Protein AF-A0A6N2KDE0-F1 (afdb_monomer_lite)

Secondary structure (DSSP, 8-state):
-------------------------PPPPPPTT---THHHHHHHHHHHHHHHHHHHHHHHHHHHHHHHHHHHHHHHTT-HHHHHHHHHHHHHTT-HHHHHHHHHHIIIIISTT-HHHHHHHHHHHHHTT-HHHHHHHHHHIIIII-TT-HHHHHHHHHHHHHTT-HHHHHHHHHHHHHHHHTSSS-TTHHHHHHHHHHHHHHHH--HHHHHHHHHHHHHHS---HHHHHHHHHHHHTSPSSP-HHHHHHHHHHHHHS-S-STTPPPHHHHHHHHHHHHHHHHHHHH-

InterPro domains:
  IPR011990 Tetratricopeptide-like helical domain superfamily [G3DSA:1.25.40.10] (53-278)
  IPR011990 Tetratricopeptide-like helical domain superfamily [SSF48452] (54-252)
  IPR059164 PRP39, C-terminal HAT repeat [PF23241] (64-162)

Structure (mmCIF, N/CA/C/O backbone):
data_AF-A0A6N2KDE0-F1
#
_entry.id   AF-A0A6N2KDE0-F1
#
loop_
_atom_site.group_PDB
_atom_site.id
_atom_site.type_symbol
_atom_site.label_atom_id
_atom_site.label_alt_id
_atom_site.label_comp_id
_atom_site.label_asym_id
_atom_site.label_entity_id
_atom_site.label_seq_id
_atom_site.pdbx_PDB_ins_code
_atom_site.Cartn_x
_atom_site.Cartn_y
_atom_site.Cartn_z
_atom_site.occupancy
_atom_site.B_iso_or_equiv
_atom_site.auth_seq_id
_atom_site.auth_comp_id
_atom_site.auth_asym_id
_atom_site.auth_atom_id
_atom_site.pdbx_PDB_model_num
ATOM 1 N N . MET A 1 1 ? 4.059 43.629 -69.464 1.00 30.17 1 MET A N 1
ATOM 2 C CA . MET A 1 1 ? 5.029 44.485 -70.176 1.00 30.17 1 MET A CA 1
ATOM 3 C C . MET A 1 1 ? 5.900 45.153 -69.117 1.00 30.17 1 MET A C 1
ATOM 5 O O . MET A 1 1 ? 5.322 45.869 -68.316 1.00 30.17 1 MET A O 1
ATOM 9 N N . LEU A 1 2 ? 7.217 44.856 -69.124 1.00 27.58 2 LEU A N 1
ATOM 10 C CA . LEU A 1 2 ? 8.325 45.407 -68.298 1.00 27.58 2 LEU A CA 1
ATOM 11 C C . LEU A 1 2 ? 8.232 45.230 -66.756 1.00 27.58 2 LEU A C 1
ATOM 13 O O . LEU A 1 2 ? 7.156 45.349 -66.199 1.00 27.58 2 LEU A O 1
ATOM 17 N N . CYS A 1 3 ? 9.292 44.982 -65.971 1.00 27.25 3 CYS A N 1
ATOM 18 C CA . CYS A 1 3 ? 10.728 44.750 -66.200 1.00 27.25 3 CYS A CA 1
ATOM 19 C C . CYS A 1 3 ? 11.387 44.231 -64.892 1.00 27.25 3 CYS A C 1
ATOM 21 O O . CYS A 1 3 ? 10.921 44.616 -63.826 1.00 27.25 3 CYS A O 1
ATOM 23 N N . MET A 1 4 ? 12.527 43.521 -65.025 1.00 27.56 4 MET A N 1
ATOM 24 C CA . MET A 1 4 ? 13.728 43.528 -64.138 1.00 27.56 4 MET A CA 1
ATOM 25 C C . MET A 1 4 ? 13.609 42.987 -62.692 1.00 27.56 4 MET A C 1
ATOM 27 O O . MET A 1 4 ? 12.609 43.196 -62.031 1.00 27.56 4 MET A O 1
ATOM 31 N N . GLN A 1 5 ? 14.602 42.376 -62.029 1.00 32.69 5 GLN A N 1
ATOM 32 C CA . GLN A 1 5 ? 15.916 41.733 -62.272 1.00 32.69 5 GLN A CA 1
ATOM 33 C C . GLN A 1 5 ? 16.441 41.406 -60.847 1.00 32.69 5 GLN A C 1
ATOM 35 O O . GLN A 1 5 ? 16.190 42.235 -59.990 1.00 32.69 5 GLN A O 1
ATOM 40 N N . VAL A 1 6 ? 17.147 40.291 -60.587 1.00 26.72 6 VAL A N 1
ATOM 41 C CA . VAL A 1 6 ? 18.300 40.088 -59.641 1.00 26.72 6 VAL A CA 1
ATOM 42 C C . VAL A 1 6 ? 18.608 38.571 -59.683 1.00 26.72 6 VAL A C 1
ATOM 44 O O . VAL A 1 6 ? 17.801 37.766 -59.240 1.00 26.72 6 VAL A O 1
ATOM 47 N N . SER A 1 7 ? 19.560 38.087 -60.485 1.00 30.36 7 SER A N 1
ATOM 48 C CA . SER A 1 7 ? 21.011 37.920 -60.245 1.00 30.36 7 SER A CA 1
ATOM 49 C C . SER A 1 7 ? 21.424 36.944 -59.122 1.00 30.36 7 SER A C 1
ATOM 51 O O . SER A 1 7 ? 21.444 37.287 -57.949 1.00 30.36 7 SER A O 1
ATOM 53 N N . SER A 1 8 ? 21.795 35.732 -59.556 1.00 33.34 8 SER A N 1
ATOM 54 C CA . SER A 1 8 ? 23.004 34.947 -59.222 1.00 33.34 8 SER A CA 1
ATOM 55 C C . SER A 1 8 ? 23.636 35.012 -57.820 1.00 33.34 8 SER A C 1
ATOM 57 O O . SER A 1 8 ? 24.160 36.051 -57.434 1.00 33.34 8 SER A O 1
ATOM 59 N N . CYS A 1 9 ? 23.812 33.837 -57.199 1.00 27.58 9 CYS A N 1
ATOM 60 C CA . CYS A 1 9 ? 25.106 33.373 -56.666 1.00 27.58 9 CYS A CA 1
ATOM 61 C C . CYS A 1 9 ? 25.015 31.893 -56.241 1.00 27.58 9 CYS A C 1
ATOM 63 O O . CYS A 1 9 ? 24.475 31.578 -55.186 1.00 27.58 9 CYS A O 1
ATOM 65 N N . LEU A 1 10 ? 25.570 30.984 -57.046 1.00 28.31 10 LEU A N 1
ATOM 66 C CA . LEU A 1 10 ? 25.956 29.644 -56.597 1.00 28.31 10 LEU A CA 1
ATOM 67 C C . LEU A 1 10 ? 27.376 29.366 -57.109 1.00 28.31 10 LEU A C 1
ATOM 69 O O . LEU A 1 10 ? 27.609 29.533 -58.310 1.00 28.31 10 LEU A O 1
ATOM 73 N N . PRO A 1 11 ? 28.321 28.930 -56.263 1.00 31.81 11 PRO A N 1
ATOM 74 C CA . PRO A 1 11 ? 29.586 28.405 -56.745 1.00 31.81 11 PRO A CA 1
ATOM 75 C C . PRO A 1 11 ? 29.394 26.962 -57.219 1.00 31.81 11 PRO A C 1
ATOM 77 O O . PRO A 1 11 ? 29.021 26.079 -56.448 1.00 31.81 11 PRO A O 1
ATOM 80 N N . ASN A 1 12 ? 29.692 26.729 -58.495 1.00 32.59 12 ASN A N 1
ATOM 81 C CA . ASN A 1 12 ? 29.977 25.407 -59.034 1.00 32.59 12 ASN A CA 1
ATOM 82 C C . ASN A 1 12 ? 31.351 24.954 -58.537 1.00 32.59 12 ASN A C 1
ATOM 84 O O . ASN A 1 12 ? 32.333 25.642 -58.799 1.00 32.59 12 ASN A O 1
ATOM 88 N N . HIS A 1 13 ? 31.445 23.765 -57.942 1.00 30.44 13 HIS A N 1
ATOM 89 C CA . HIS A 1 13 ? 32.613 22.915 -58.156 1.00 30.44 13 HIS A CA 1
ATOM 90 C C . HIS A 1 13 ? 32.292 21.428 -57.936 1.00 30.44 13 HIS A C 1
ATOM 92 O O . HIS A 1 13 ? 31.833 21.022 -56.875 1.00 30.44 13 HIS A O 1
ATOM 98 N N . LEU A 1 14 ? 32.653 20.654 -58.965 1.00 28.69 14 LEU A N 1
ATOM 99 C CA . LEU A 1 14 ? 33.042 19.238 -58.965 1.00 28.69 14 LEU A CA 1
ATOM 100 C C . LEU A 1 14 ? 31.942 18.164 -59.014 1.00 28.69 14 LEU A C 1
ATOM 102 O O . LEU A 1 14 ? 31.545 17.544 -58.034 1.00 28.69 14 LEU A O 1
ATOM 106 N N . LEU A 1 15 ? 31.587 17.881 -60.269 1.00 34.31 15 LEU A N 1
ATOM 107 C CA . LEU A 1 15 ? 31.208 16.577 -60.810 1.00 34.31 15 LEU A CA 1
ATOM 108 C C . LEU A 1 15 ? 32.104 15.437 -60.284 1.00 34.31 15 LEU A C 1
ATOM 110 O O . LEU A 1 15 ? 33.316 15.460 -60.481 1.00 34.31 15 LEU A O 1
ATOM 114 N N . SER A 1 16 ? 31.490 14.397 -59.721 1.00 28.77 16 SER A N 1
ATOM 115 C CA . SER A 1 16 ? 31.974 13.011 -59.772 1.00 28.77 16 SER A CA 1
ATOM 116 C C . SER A 1 16 ? 30.820 12.089 -59.378 1.00 28.77 16 SER A C 1
ATOM 118 O O . SER A 1 16 ? 30.254 12.210 -58.293 1.00 28.77 16 SER A O 1
ATOM 120 N N . GLY A 1 17 ? 30.391 11.253 -60.321 1.00 35.66 17 GLY A N 1
ATOM 121 C CA . GLY A 1 17 ? 29.124 10.537 -60.265 1.00 35.66 17 GLY A CA 1
ATOM 122 C C . GLY A 1 17 ? 29.074 9.381 -59.270 1.00 35.66 17 GLY A C 1
ATOM 123 O O . GLY A 1 17 ? 30.059 8.684 -59.045 1.00 35.66 17 GLY A O 1
ATOM 124 N N . LYS A 1 18 ? 27.861 9.127 -58.773 1.00 29.95 18 LYS A N 1
ATOM 125 C CA . LYS A 1 18 ? 27.312 7.784 -58.564 1.00 29.95 18 LYS A CA 1
ATOM 126 C C . LYS A 1 18 ? 25.818 7.832 -58.877 1.00 29.95 18 LYS A C 1
ATOM 128 O O . LYS A 1 18 ? 25.096 8.669 -58.344 1.00 29.95 18 LYS A O 1
ATOM 133 N N . GLU A 1 19 ? 25.394 6.966 -59.787 1.00 36.56 19 GLU A N 1
ATOM 134 C CA . GLU A 1 19 ? 24.007 6.803 -60.211 1.00 36.56 19 GLU A CA 1
ATOM 135 C C . GLU A 1 19 ? 23.126 6.373 -59.025 1.00 36.56 19 GLU A C 1
ATOM 137 O O . GLU A 1 19 ? 23.401 5.375 -58.358 1.00 36.56 19 GLU A O 1
ATOM 142 N N . GLY A 1 20 ? 22.074 7.150 -58.757 1.00 31.70 20 GLY A N 1
ATOM 143 C CA . GLY A 1 20 ? 20.952 6.800 -57.881 1.00 31.70 20 GLY A CA 1
ATOM 144 C C . GLY A 1 20 ? 19.686 6.552 -58.713 1.00 31.70 20 GLY A C 1
ATOM 145 O O . GLY A 1 20 ? 19.637 6.960 -59.875 1.00 31.70 20 GLY A O 1
ATOM 146 N N . PRO A 1 21 ? 18.669 5.862 -58.167 1.00 31.59 21 PRO A N 1
ATOM 147 C CA . PRO A 1 21 ? 17.634 5.212 -58.961 1.00 31.59 21 PRO A CA 1
ATOM 148 C C . PRO A 1 21 ? 16.787 6.223 -59.740 1.00 31.59 21 PRO A C 1
ATOM 150 O O . PRO A 1 21 ? 16.366 7.255 -59.219 1.00 31.59 21 PRO A O 1
ATOM 153 N N . SER A 1 22 ? 16.518 5.888 -61.003 1.00 29.88 22 SER A N 1
ATOM 154 C CA . SER A 1 22 ? 15.602 6.608 -61.884 1.00 29.88 22 SER A CA 1
ATOM 155 C C . SER A 1 22 ? 14.204 6.665 -61.260 1.00 29.88 22 SER A C 1
ATOM 157 O O . SER A 1 22 ? 13.466 5.679 -61.257 1.00 29.88 22 SER A O 1
ATOM 159 N N . PHE A 1 23 ? 13.820 7.830 -60.738 1.00 34.25 23 PHE A N 1
ATOM 160 C CA . PHE A 1 23 ? 12.425 8.114 -60.424 1.00 34.25 23 PHE A CA 1
ATOM 161 C C . PHE A 1 23 ? 11.696 8.417 -61.735 1.00 34.25 23 PHE A C 1
ATOM 163 O O . PHE A 1 23 ? 11.779 9.521 -62.274 1.00 34.25 23 PHE A O 1
ATOM 170 N N . ARG A 1 24 ? 10.971 7.426 -62.265 1.00 32.06 24 ARG A N 1
ATOM 171 C CA . ARG A 1 24 ? 9.934 7.682 -63.271 1.00 32.06 24 ARG A CA 1
ATOM 172 C C . ARG A 1 24 ? 8.862 8.557 -62.627 1.00 32.06 24 ARG A C 1
ATOM 174 O O . ARG A 1 24 ? 8.126 8.101 -61.756 1.00 32.06 24 ARG A O 1
ATOM 181 N N . VAL A 1 25 ? 8.775 9.809 -63.063 1.00 35.16 25 VAL A N 1
ATOM 182 C CA . VAL A 1 25 ? 7.663 10.702 -62.732 1.00 35.16 25 VAL A CA 1
ATOM 183 C C . VAL A 1 25 ? 6.412 10.140 -63.414 1.00 35.16 25 VAL A C 1
ATOM 185 O O . VAL A 1 25 ? 6.269 10.235 -64.632 1.00 35.16 25 VAL A O 1
ATOM 188 N N . CYS A 1 26 ? 5.533 9.488 -62.646 1.00 34.53 26 CYS A N 1
ATOM 189 C CA . CYS A 1 26 ? 4.200 9.121 -63.122 1.00 34.53 26 CYS A CA 1
ATOM 190 C C . CYS A 1 26 ? 3.413 10.396 -63.456 1.00 34.53 26 CYS A C 1
ATOM 192 O O . CYS A 1 26 ? 3.480 11.384 -62.727 1.00 34.53 26 CYS A O 1
ATOM 194 N N . GLY A 1 27 ? 2.720 10.360 -64.596 1.00 38.44 27 GLY A N 1
ATOM 195 C CA . GLY A 1 27 ? 2.185 11.520 -65.304 1.00 38.44 27 GLY A CA 1
ATOM 196 C C . GLY A 1 27 ? 1.347 12.482 -64.462 1.00 38.44 27 GLY A C 1
ATOM 197 O O . GLY A 1 27 ? 0.500 12.084 -63.665 1.00 38.44 27 GLY A O 1
ATOM 198 N N . ALA A 1 28 ? 1.567 13.772 -64.704 1.00 39.25 28 ALA A N 1
ATOM 199 C CA . ALA A 1 28 ? 0.727 14.846 -64.207 1.00 39.25 28 ALA A CA 1
ATOM 200 C C . ALA A 1 28 ? -0.596 14.878 -64.994 1.00 39.25 28 ALA A C 1
ATOM 202 O O . ALA A 1 28 ? -0.594 15.103 -66.203 1.00 39.25 28 ALA A O 1
ATOM 203 N N . PHE A 1 29 ? -1.724 14.678 -64.311 1.00 41.91 29 PHE A N 1
ATOM 204 C CA . PHE A 1 29 ? -3.045 15.014 -64.845 1.00 41.91 29 PHE A CA 1
ATOM 205 C C . PHE A 1 29 ? -3.387 16.458 -64.455 1.00 41.91 29 PHE A C 1
ATOM 207 O O . PHE A 1 29 ? -3.473 16.790 -63.273 1.00 41.91 29 PHE A O 1
ATOM 214 N N . LEU A 1 30 ? -3.570 17.317 -65.459 1.00 32.47 30 LEU A N 1
ATOM 215 C CA . LEU A 1 30 ? -4.097 18.674 -65.309 1.00 32.47 30 LEU A CA 1
ATOM 216 C C . LEU A 1 30 ? -5.628 18.612 -65.203 1.00 32.47 30 LEU A C 1
ATOM 218 O O . LEU A 1 30 ? -6.289 18.147 -66.129 1.00 32.47 30 LEU A O 1
ATOM 222 N N . LEU A 1 31 ? -6.192 19.108 -64.099 1.00 40.59 31 LEU A N 1
ATOM 223 C CA . LEU A 1 31 ? -7.615 19.459 -64.009 1.00 40.59 31 LEU A CA 1
ATOM 224 C C . LEU A 1 31 ? -7.811 20.956 -64.323 1.00 40.59 31 LEU A C 1
ATOM 226 O O . LEU A 1 31 ? -6.896 21.746 -64.077 1.00 40.59 31 LEU A O 1
ATOM 230 N N . PRO A 1 32 ? -8.995 21.381 -64.814 1.00 38.28 32 PRO A N 1
ATOM 231 C CA . PRO A 1 32 ? -9.175 22.678 -65.482 1.00 38.28 32 PRO A CA 1
ATOM 232 C C . PRO A 1 32 ? -9.055 23.919 -64.582 1.00 38.28 32 PRO A C 1
ATOM 234 O O . PRO A 1 32 ? -9.081 25.031 -65.094 1.00 38.28 32 PRO A O 1
ATOM 237 N N . ASN A 1 33 ? -8.912 23.752 -63.262 1.00 40.47 33 ASN A N 1
ATOM 238 C CA . ASN A 1 33 ? -8.996 24.847 -62.287 1.00 40.47 33 ASN A CA 1
ATOM 239 C C . ASN A 1 33 ? -7.708 25.074 -61.469 1.00 40.47 33 ASN A C 1
ATOM 241 O O . ASN A 1 33 ? -7.758 25.654 -60.390 1.00 40.47 33 ASN A O 1
ATOM 245 N N . GLY A 1 34 ? -6.540 24.642 -61.955 1.00 45.97 34 GLY A N 1
ATOM 246 C CA . GLY A 1 34 ? -5.246 25.133 -61.449 1.00 45.97 34 GLY A CA 1
ATOM 247 C C . GLY A 1 34 ? -4.825 24.709 -60.031 1.00 45.97 34 GLY A C 1
ATOM 248 O O . GLY A 1 34 ? -3.841 25.239 -59.521 1.00 45.97 34 GLY A O 1
ATOM 249 N N . VAL A 1 35 ? -5.498 23.747 -59.391 1.00 44.78 35 VAL A N 1
ATOM 250 C CA . VAL A 1 35 ? -5.064 23.198 -58.092 1.00 44.78 35 VAL A CA 1
ATOM 251 C C . VAL A 1 35 ? -4.223 21.938 -58.318 1.00 44.78 35 VAL A C 1
ATOM 253 O O . VAL A 1 35 ? -4.702 20.927 -58.828 1.00 44.78 35 VAL A O 1
ATOM 256 N N . PHE A 1 36 ? -2.942 22.014 -57.955 1.00 41.75 36 PHE A N 1
ATOM 257 C CA . PHE A 1 36 ? -1.953 20.941 -58.083 1.00 41.75 36 PHE A CA 1
ATOM 258 C C . PHE A 1 36 ? -2.300 19.747 -57.164 1.00 41.75 36 PHE A C 1
ATOM 260 O O . PHE A 1 36 ? -2.205 19.845 -55.944 1.00 41.75 36 PHE A O 1
ATOM 267 N N . LEU A 1 37 ? -2.613 18.579 -57.738 1.00 44.69 37 LEU A N 1
ATOM 268 C CA . LEU A 1 37 ? -2.789 17.297 -57.021 1.00 44.69 37 LEU A CA 1
ATOM 269 C C . LEU A 1 37 ? -1.450 16.612 -56.657 1.00 44.69 37 LEU A C 1
ATOM 271 O O . LEU A 1 37 ? -1.418 15.462 -56.228 1.00 44.69 37 LEU A O 1
ATOM 275 N N . MET A 1 38 ? -0.324 17.318 -56.798 1.00 44.50 38 MET A N 1
ATOM 276 C CA . MET A 1 38 ? 1.027 16.780 -56.580 1.00 44.50 38 MET A CA 1
ATOM 277 C C . MET A 1 38 ? 1.438 16.720 -55.096 1.00 44.50 38 MET A C 1
ATOM 279 O O . MET A 1 38 ? 2.537 16.278 -54.776 1.00 44.50 38 MET A O 1
ATOM 283 N N . HIS A 1 39 ? 0.566 17.148 -54.179 1.00 50.62 39 HIS A N 1
ATOM 284 C CA . HIS A 1 39 ? 0.892 17.243 -52.755 1.00 50.62 39 HIS A CA 1
ATOM 285 C C . HIS A 1 39 ? 0.729 15.919 -51.990 1.00 50.62 39 HIS A C 1
ATOM 287 O O . HIS A 1 39 ? 1.455 15.684 -51.027 1.00 50.62 39 HIS A O 1
ATOM 293 N N . ILE A 1 40 ? -0.177 15.029 -52.415 1.00 48.28 40 ILE A N 1
ATOM 294 C CA . ILE A 1 40 ? -0.510 13.811 -51.651 1.00 48.28 40 ILE A CA 1
ATOM 295 C C . ILE A 1 40 ? 0.520 12.696 -51.896 1.00 48.28 40 ILE A C 1
ATOM 297 O O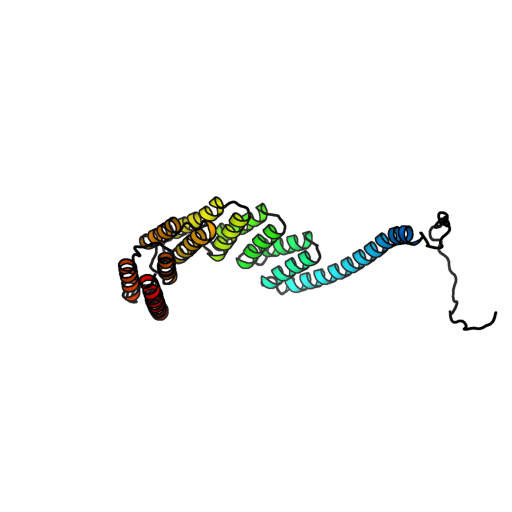 . ILE A 1 40 ? 1.040 12.128 -50.940 1.00 48.28 40 ILE A O 1
ATOM 301 N N . SER A 1 41 ? 0.901 12.423 -53.151 1.00 49.28 41 SER A N 1
ATOM 302 C CA . SER A 1 41 ? 1.936 11.414 -53.453 1.00 49.28 41 SER A CA 1
ATOM 303 C C . SER A 1 41 ? 3.331 11.815 -52.963 1.00 49.28 41 SER A C 1
ATOM 305 O O . SER A 1 41 ? 4.115 10.949 -52.587 1.00 49.28 41 SER A O 1
ATOM 307 N N . PHE A 1 42 ? 3.641 13.114 -52.922 1.00 49.78 42 PHE A N 1
ATOM 308 C CA . PHE A 1 42 ? 4.913 13.611 -52.391 1.00 49.78 42 PHE A CA 1
ATOM 309 C C . PHE A 1 42 ? 4.968 13.497 -50.856 1.00 49.78 42 PHE A C 1
ATOM 311 O O . PHE A 1 42 ? 5.972 13.044 -50.311 1.00 49.78 42 PHE A O 1
ATOM 318 N N . MET A 1 43 ? 3.857 13.789 -50.163 1.00 50.09 43 MET A N 1
ATOM 319 C CA . MET A 1 43 ? 3.699 13.536 -48.722 1.00 50.09 43 MET A CA 1
ATOM 320 C C . MET A 1 43 ? 3.836 12.048 -48.369 1.00 50.09 43 MET A C 1
ATOM 322 O O . MET A 1 43 ? 4.572 11.713 -47.445 1.00 50.09 43 MET A O 1
ATOM 326 N N . LEU A 1 44 ? 3.207 11.145 -49.131 1.00 51.56 44 LEU A N 1
ATOM 327 C CA . LEU A 1 44 ? 3.272 9.695 -48.888 1.00 51.56 44 LEU A CA 1
ATOM 328 C C . LEU A 1 44 ? 4.682 9.098 -49.067 1.00 51.56 44 LEU A C 1
ATOM 330 O O . LEU A 1 44 ? 5.001 8.107 -48.415 1.00 51.56 44 LEU A O 1
ATOM 334 N N . CYS A 1 45 ? 5.537 9.695 -49.904 1.00 54.75 45 CYS A N 1
ATOM 335 C CA . CYS A 1 45 ? 6.920 9.243 -50.110 1.00 54.75 45 CYS A CA 1
ATOM 336 C C . CYS A 1 45 ? 7.931 9.875 -49.139 1.00 54.75 45 CYS A C 1
ATOM 338 O O . CYS A 1 45 ? 8.944 9.254 -48.819 1.00 54.75 45 CYS A O 1
ATOM 340 N N . ILE A 1 46 ? 7.677 11.097 -48.662 1.00 57.69 46 ILE A N 1
ATOM 341 C CA . ILE A 1 46 ? 8.567 11.804 -47.728 1.00 57.69 46 ILE A CA 1
ATOM 342 C C . ILE A 1 46 ? 8.308 11.388 -46.280 1.00 57.69 46 ILE A C 1
ATOM 344 O O . ILE A 1 46 ? 9.253 11.279 -45.502 1.00 57.69 46 ILE A O 1
ATOM 348 N N . PHE A 1 47 ? 7.057 11.104 -45.920 1.00 54.66 47 PHE A N 1
ATOM 349 C CA . PHE A 1 47 ? 6.680 10.715 -44.562 1.00 54.66 47 PHE A CA 1
ATOM 350 C C . PHE A 1 47 ? 7.462 9.491 -44.027 1.00 54.66 47 PHE A C 1
ATOM 352 O O . PHE A 1 47 ? 7.999 9.579 -42.924 1.00 54.66 47 PHE A O 1
ATOM 359 N N . PRO A 1 48 ? 7.670 8.396 -44.792 1.00 64.38 48 PRO A N 1
ATOM 360 C CA . PRO A 1 48 ? 8.503 7.272 -44.356 1.00 64.38 48 PRO A CA 1
ATOM 361 C C . PRO A 1 48 ? 9.985 7.637 -44.191 1.00 64.38 48 PRO A C 1
ATOM 363 O O . PRO A 1 48 ? 10.660 7.087 -43.326 1.00 64.38 48 PRO A O 1
ATOM 366 N N . PHE A 1 49 ? 10.506 8.560 -45.008 1.00 63.06 49 PHE A N 1
ATOM 367 C CA . PHE A 1 49 ? 11.899 9.007 -44.930 1.00 63.06 49 PHE A CA 1
ATOM 368 C C . PHE A 1 49 ? 12.132 9.928 -43.726 1.00 63.06 49 PHE A C 1
ATOM 370 O O . PHE A 1 49 ? 13.101 9.735 -42.995 1.00 63.06 49 PHE A O 1
ATOM 377 N N . ILE A 1 50 ? 11.219 10.872 -43.471 1.00 62.50 50 ILE A N 1
ATOM 378 C CA . ILE A 1 50 ? 11.236 11.717 -42.270 1.00 62.50 50 ILE A CA 1
ATOM 379 C C . ILE A 1 50 ? 11.112 10.853 -41.018 1.00 62.50 50 ILE A C 1
ATOM 381 O O . ILE A 1 50 ? 11.910 11.032 -40.105 1.00 62.50 5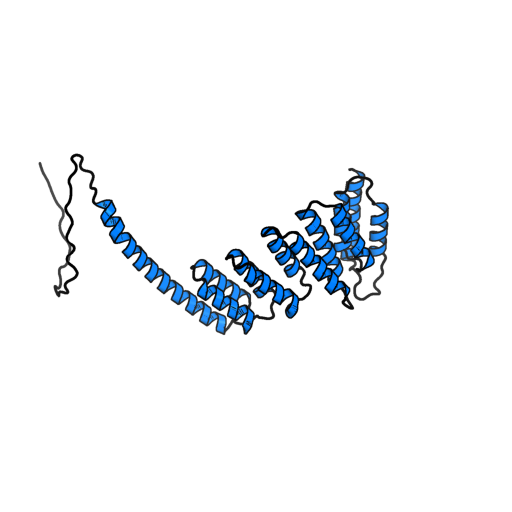0 ILE A O 1
ATOM 385 N N . ASN A 1 51 ? 10.193 9.881 -40.995 1.00 55.00 51 ASN A N 1
ATOM 386 C CA . ASN A 1 51 ? 10.080 8.947 -39.875 1.00 55.00 51 ASN A CA 1
ATOM 387 C C . ASN A 1 51 ? 11.372 8.154 -39.689 1.00 55.00 51 ASN A C 1
ATOM 389 O O . ASN A 1 51 ? 11.885 8.116 -38.588 1.00 55.00 51 ASN A O 1
ATOM 393 N N . LYS A 1 52 ? 11.996 7.640 -40.754 1.00 64.31 52 LYS A N 1
ATOM 394 C CA . LYS A 1 52 ? 13.264 6.900 -40.642 1.00 64.31 52 LYS A CA 1
ATOM 395 C C . LYS A 1 52 ? 14.430 7.753 -40.126 1.00 64.31 52 LYS A C 1
ATOM 397 O O . LYS A 1 52 ? 15.278 7.253 -39.385 1.00 64.31 52 LYS A O 1
ATOM 402 N N . VAL A 1 53 ? 14.501 9.025 -40.519 1.00 63.22 53 VAL A N 1
ATOM 403 C CA . VAL A 1 53 ? 15.502 9.977 -40.007 1.00 63.22 53 VAL A CA 1
ATOM 404 C C . VAL A 1 53 ? 15.202 10.336 -38.554 1.00 63.22 53 VAL A C 1
ATOM 406 O O . VAL A 1 53 ? 16.116 10.333 -37.736 1.00 63.22 53 VAL A O 1
ATOM 409 N N . MET A 1 54 ? 13.938 10.583 -38.214 1.00 55.91 54 MET A N 1
ATOM 410 C CA . MET A 1 54 ? 13.504 10.878 -36.850 1.00 55.91 54 MET A CA 1
ATOM 411 C C . MET A 1 54 ? 13.730 9.679 -35.923 1.00 55.91 54 MET A C 1
ATOM 413 O O . MET A 1 54 ? 14.320 9.856 -34.866 1.00 55.91 54 MET A O 1
ATOM 417 N N . ASP A 1 55 ? 13.414 8.462 -36.363 1.00 65.06 55 ASP A N 1
ATOM 418 C CA . ASP A 1 55 ? 13.706 7.198 -35.680 1.00 65.06 55 ASP A CA 1
ATOM 419 C C . ASP A 1 55 ? 15.214 7.016 -35.478 1.00 65.06 55 ASP A C 1
ATOM 421 O O . ASP A 1 55 ? 15.657 6.658 -34.390 1.00 65.06 55 ASP A O 1
ATOM 425 N N . SER A 1 56 ? 16.031 7.315 -36.497 1.00 64.19 56 SER A N 1
ATOM 426 C CA . SER A 1 56 ? 17.496 7.241 -36.386 1.00 64.19 56 SER A CA 1
ATOM 427 C C . SER A 1 56 ? 18.045 8.263 -35.387 1.00 64.19 56 SER A C 1
ATOM 429 O O . SER A 1 56 ? 18.922 7.938 -34.589 1.00 64.19 56 SER A O 1
ATOM 431 N N . ILE A 1 57 ? 17.524 9.492 -35.398 1.00 66.38 57 ILE A N 1
ATOM 432 C CA . ILE A 1 57 ? 17.906 10.556 -34.463 1.00 66.38 57 ILE A CA 1
ATOM 433 C C . ILE A 1 57 ? 17.490 10.180 -33.035 1.00 66.38 57 ILE A C 1
ATOM 435 O O . ILE A 1 57 ? 18.321 10.226 -32.127 1.00 66.38 57 ILE A O 1
ATOM 439 N N . VAL A 1 58 ? 16.244 9.742 -32.839 1.00 71.06 58 VAL A N 1
ATOM 440 C CA . VAL A 1 58 ? 15.719 9.269 -31.549 1.00 71.06 58 VAL A CA 1
ATOM 441 C C . VAL A 1 58 ? 16.549 8.096 -31.031 1.00 71.06 58 VAL A C 1
ATOM 443 O O . VAL A 1 58 ? 16.927 8.092 -29.862 1.00 71.06 58 VAL A O 1
ATOM 446 N N . HIS A 1 59 ? 16.923 7.148 -31.891 1.00 74.25 59 HIS A N 1
ATOM 447 C CA . HIS A 1 59 ? 17.760 6.011 -31.514 1.00 74.25 59 HIS A CA 1
ATOM 448 C C . HIS A 1 59 ? 19.164 6.442 -31.058 1.00 74.25 59 HIS A C 1
ATOM 450 O O . HIS A 1 59 ? 19.682 5.933 -30.060 1.00 74.25 59 HIS A O 1
ATOM 456 N N . VAL A 1 60 ? 19.790 7.404 -31.747 1.00 77.00 60 VAL A N 1
ATOM 457 C CA . VAL A 1 60 ? 21.093 7.956 -31.334 1.00 77.00 60 VAL A CA 1
ATOM 458 C C . VAL A 1 60 ? 20.983 8.643 -29.971 1.00 77.00 60 VAL A C 1
ATOM 460 O O . VAL A 1 60 ? 21.795 8.356 -29.089 1.00 77.00 60 VAL A O 1
ATOM 463 N N . PHE A 1 61 ? 19.964 9.475 -29.747 1.00 82.00 61 PHE A N 1
ATOM 464 C CA . PHE A 1 61 ? 19.753 10.121 -28.448 1.00 82.00 61 PHE A CA 1
ATOM 465 C C . PHE A 1 61 ? 19.468 9.112 -27.330 1.00 82.00 61 PHE A C 1
ATOM 467 O O . PHE A 1 61 ? 20.089 9.189 -26.269 1.00 82.00 61 PHE A O 1
ATOM 474 N N . LEU A 1 62 ? 18.611 8.117 -27.577 1.00 86.50 62 LEU A N 1
ATOM 475 C CA . LEU A 1 62 ? 18.311 7.058 -26.613 1.00 86.50 62 LEU A CA 1
ATOM 476 C C . LEU A 1 62 ? 19.582 6.303 -26.205 1.00 86.50 62 LEU A C 1
ATOM 478 O O . LEU A 1 62 ? 19.820 6.095 -25.017 1.00 86.50 62 LEU A O 1
ATOM 482 N N . SER A 1 63 ? 20.446 5.962 -27.165 1.00 88.69 63 SER A N 1
ATOM 483 C CA . SER A 1 63 ? 21.704 5.263 -26.880 1.00 88.69 63 SER A CA 1
ATOM 484 C C . SER A 1 63 ? 22.642 6.061 -25.960 1.00 88.69 63 SER A C 1
ATOM 486 O O . SER A 1 63 ? 23.266 5.489 -25.063 1.00 88.69 63 SER A O 1
ATOM 488 N N . GLN A 1 64 ? 22.708 7.388 -26.120 1.00 90.25 64 GLN A N 1
ATOM 489 C CA . GLN A 1 64 ? 23.514 8.260 -25.262 1.00 90.25 64 GLN A CA 1
ATOM 490 C C . GLN A 1 64 ? 22.944 8.340 -23.843 1.00 90.25 64 GLN A C 1
ATOM 492 O O . GLN A 1 64 ? 23.700 8.261 -22.871 1.00 90.25 64 GLN A O 1
ATOM 497 N N . VAL A 1 65 ? 21.617 8.456 -23.726 1.00 91.62 65 VAL A N 1
ATOM 498 C CA . VAL A 1 65 ? 20.908 8.481 -22.440 1.00 91.62 65 VAL A CA 1
ATOM 499 C C . VAL A 1 65 ? 21.128 7.170 -21.687 1.00 91.62 65 VAL A C 1
ATOM 501 O O . VAL A 1 65 ? 21.551 7.201 -20.533 1.00 91.62 65 VAL A O 1
ATOM 504 N N . VAL A 1 66 ? 20.934 6.023 -22.342 1.00 93.38 66 VAL A N 1
ATOM 505 C CA . VAL A 1 66 ? 21.187 4.694 -21.756 1.00 93.38 66 VAL A CA 1
ATOM 506 C C . VAL A 1 66 ? 22.623 4.591 -21.248 1.00 93.38 66 VAL A C 1
ATOM 508 O O . VAL A 1 66 ? 22.849 4.219 -20.101 1.00 93.38 66 VAL A O 1
ATOM 511 N N . ASN A 1 67 ? 23.606 4.996 -22.055 1.00 92.38 67 ASN A N 1
ATOM 512 C CA . ASN A 1 67 ? 25.015 4.921 -21.673 1.00 92.38 67 ASN A CA 1
ATOM 513 C C . ASN A 1 67 ? 25.348 5.825 -20.468 1.00 92.38 67 ASN A C 1
ATOM 515 O O . ASN A 1 67 ? 26.207 5.501 -19.647 1.00 92.38 67 ASN A O 1
ATOM 519 N N . LEU A 1 68 ? 24.674 6.970 -20.330 1.00 89.94 68 LEU A N 1
ATOM 520 C CA . LEU A 1 68 ? 24.791 7.809 -19.138 1.00 89.94 68 LEU A CA 1
ATOM 521 C C . LEU A 1 68 ? 24.215 7.113 -17.898 1.00 89.94 68 LEU A C 1
ATOM 523 O O . LEU A 1 68 ? 24.887 7.084 -16.867 1.00 89.94 68 LEU A O 1
ATOM 527 N N . TYR A 1 69 ? 23.015 6.533 -17.996 1.00 93.25 69 TYR A N 1
ATOM 528 C CA . TYR A 1 69 ? 22.407 5.805 -16.880 1.00 93.25 69 TYR A CA 1
ATOM 529 C C . TYR A 1 69 ? 23.237 4.592 -16.470 1.00 93.25 69 TYR A C 1
ATOM 531 O O . TYR A 1 69 ? 23.532 4.465 -15.287 1.00 93.25 69 TYR A O 1
ATOM 539 N N . GLU A 1 70 ? 23.690 3.763 -17.415 1.00 93.56 70 GLU A N 1
ATOM 540 C CA . GLU A 1 70 ? 24.532 2.594 -17.123 1.00 93.56 70 GLU A CA 1
ATOM 541 C C . GLU A 1 70 ? 25.828 2.984 -16.401 1.00 93.56 70 GLU A C 1
ATOM 543 O O . GLU A 1 70 ? 26.212 2.338 -15.430 1.00 93.56 70 GLU A O 1
ATOM 548 N N . ARG A 1 71 ? 26.479 4.086 -16.796 1.00 92.25 71 ARG A N 1
ATOM 549 C CA . ARG A 1 71 ? 27.660 4.592 -16.076 1.00 92.25 71 ARG A CA 1
ATOM 550 C C . ARG A 1 71 ? 27.313 5.129 -14.688 1.00 92.25 71 ARG A C 1
ATOM 552 O O . ARG A 1 71 ? 28.065 4.905 -13.744 1.00 92.25 71 ARG A O 1
ATOM 559 N N . CYS A 1 72 ? 26.184 5.824 -14.554 1.00 90.31 72 CYS A N 1
ATOM 560 C CA . CYS A 1 72 ? 25.737 6.395 -13.285 1.00 90.31 72 CYS A CA 1
ATOM 561 C C . CYS A 1 72 ? 25.387 5.309 -12.259 1.00 90.31 72 CYS A C 1
ATOM 563 O O . CYS A 1 72 ? 25.834 5.376 -11.114 1.00 90.31 72 CYS A O 1
ATOM 565 N N . ILE A 1 73 ? 24.642 4.279 -12.663 1.00 90.50 73 ILE A N 1
ATOM 566 C CA . ILE A 1 73 ? 24.209 3.214 -11.752 1.00 90.50 73 ILE A CA 1
ATOM 567 C C . ILE A 1 73 ? 25.358 2.312 -11.297 1.00 90.50 73 ILE A C 1
ATOM 569 O O . ILE A 1 73 ? 25.205 1.668 -10.270 1.00 90.50 73 ILE A O 1
ATOM 573 N N . ILE A 1 74 ? 26.516 2.290 -11.973 1.00 90.62 74 ILE A N 1
ATOM 574 C CA . ILE A 1 74 ? 27.712 1.599 -11.450 1.00 90.62 74 ILE A CA 1
ATOM 575 C C . ILE A 1 74 ? 28.115 2.185 -10.091 1.00 90.62 74 ILE A C 1
ATOM 577 O O . ILE A 1 74 ? 28.377 1.437 -9.152 1.00 90.62 74 ILE A O 1
ATOM 581 N N . ALA A 1 75 ? 28.132 3.515 -9.970 1.00 85.88 75 ALA A N 1
ATOM 582 C CA . ALA A 1 75 ? 28.459 4.191 -8.716 1.00 85.88 75 ALA A CA 1
ATOM 583 C C . ALA A 1 75 ? 27.255 4.264 -7.762 1.00 85.88 75 ALA A C 1
ATOM 585 O O . ALA A 1 75 ? 27.415 4.171 -6.547 1.00 85.88 75 ALA A O 1
ATOM 586 N N . CYS A 1 76 ? 26.044 4.409 -8.306 1.00 87.69 76 CYS A N 1
ATOM 587 C CA . CYS A 1 76 ? 24.820 4.643 -7.536 1.00 87.69 76 CYS A CA 1
ATOM 588 C C . CYS A 1 76 ? 23.954 3.383 -7.340 1.00 87.69 76 CYS A C 1
ATOM 590 O O . CYS A 1 76 ? 22.766 3.497 -7.047 1.00 87.69 76 CYS A O 1
ATOM 592 N N . ALA A 1 77 ? 24.516 2.180 -7.484 1.00 91.38 77 ALA A N 1
ATOM 593 C CA . ALA A 1 77 ? 23.748 0.931 -7.536 1.00 91.38 77 ALA A CA 1
ATOM 594 C C . ALA A 1 77 ? 22.871 0.669 -6.298 1.00 91.38 77 ALA A C 1
ATOM 596 O O . ALA A 1 77 ? 21.829 0.028 -6.409 1.00 91.38 77 ALA A O 1
ATOM 597 N N . ASN A 1 78 ? 23.272 1.168 -5.127 1.00 89.19 78 ASN A N 1
ATOM 598 C CA . ASN A 1 78 ? 22.571 0.938 -3.859 1.00 89.19 78 ASN A CA 1
ATOM 599 C C . ASN A 1 78 ? 21.422 1.930 -3.595 1.00 89.19 78 ASN A C 1
ATOM 601 O O . ASN A 1 78 ? 20.724 1.805 -2.587 1.00 89.19 78 ASN A O 1
ATOM 605 N N . TYR A 1 79 ? 21.219 2.901 -4.487 1.00 87.94 79 TYR A N 1
ATOM 606 C CA . TYR A 1 79 ? 20.232 3.964 -4.345 1.00 87.94 79 TYR A CA 1
ATOM 607 C C . TYR A 1 79 ? 19.011 3.691 -5.225 1.00 87.94 79 TYR A C 1
ATOM 609 O O . TYR A 1 79 ? 19.083 3.708 -6.457 1.00 87.94 79 TYR A O 1
ATOM 617 N N . THR A 1 80 ? 17.870 3.427 -4.593 1.00 95.06 80 THR A N 1
ATOM 618 C CA . THR A 1 80 ? 16.628 3.043 -5.280 1.00 95.06 80 THR A CA 1
ATOM 619 C C . THR A 1 80 ? 16.113 4.138 -6.216 1.00 95.06 80 THR A C 1
ATOM 621 O O . THR A 1 80 ? 15.613 3.844 -7.301 1.00 95.06 80 THR A O 1
ATOM 624 N N . GLU A 1 81 ? 16.271 5.405 -5.847 1.00 91.62 81 GLU A N 1
ATOM 625 C CA . GLU A 1 81 ? 15.803 6.556 -6.614 1.00 91.62 81 GLU A CA 1
ATOM 626 C C . GLU A 1 81 ? 16.443 6.652 -8.007 1.00 91.62 81 GLU A C 1
ATOM 628 O O . GLU A 1 81 ? 15.770 7.028 -8.971 1.00 91.62 81 GLU A O 1
ATOM 633 N N . TYR A 1 82 ? 17.707 6.241 -8.153 1.00 91.12 82 TYR A N 1
ATOM 634 C CA . TYR A 1 82 ? 18.394 6.244 -9.447 1.00 91.12 82 TYR A CA 1
ATOM 635 C C . TYR A 1 82 ? 17.877 5.135 -10.364 1.00 91.12 82 TYR A C 1
ATOM 637 O O . TYR A 1 82 ? 17.698 5.372 -11.560 1.00 91.12 82 TYR A O 1
ATOM 645 N N . TRP A 1 83 ? 17.556 3.962 -9.811 1.00 97.31 83 TRP A N 1
ATOM 646 C CA . TRP A 1 83 ? 16.905 2.883 -10.558 1.00 97.31 83 TRP A CA 1
ATOM 647 C C . TRP A 1 83 ? 15.508 3.280 -11.022 1.00 97.31 83 TRP A C 1
ATOM 649 O O . TRP A 1 83 ? 15.192 3.115 -12.197 1.00 97.31 83 TRP A O 1
ATOM 659 N N . ILE A 1 84 ? 14.693 3.861 -10.136 1.00 96.38 84 ILE A N 1
ATOM 660 C CA . ILE A 1 84 ? 13.351 4.349 -10.484 1.00 96.38 84 ILE A CA 1
ATOM 661 C C . ILE A 1 84 ? 13.439 5.377 -11.615 1.00 96.38 84 ILE A C 1
ATOM 663 O O . ILE A 1 84 ? 12.721 5.275 -12.609 1.00 96.38 84 ILE A O 1
ATOM 667 N N . ARG A 1 85 ? 14.364 6.338 -11.507 1.00 94.94 85 ARG A N 1
ATOM 668 C CA . ARG A 1 85 ? 14.568 7.357 -12.541 1.00 94.94 85 ARG A CA 1
ATOM 669 C C . ARG A 1 85 ? 15.031 6.755 -13.867 1.00 94.94 85 ARG A C 1
ATOM 671 O O . ARG A 1 85 ? 14.652 7.271 -14.914 1.00 94.94 85 ARG A O 1
ATOM 678 N N . TYR A 1 86 ? 15.843 5.699 -13.835 1.00 95.81 86 TYR A N 1
ATOM 679 C CA . TYR A 1 86 ? 16.262 4.991 -15.042 1.00 95.81 86 TYR A CA 1
ATOM 680 C C . TYR A 1 86 ? 15.069 4.301 -15.716 1.00 95.81 86 TYR A C 1
ATOM 682 O O . TYR A 1 86 ? 14.824 4.538 -16.896 1.00 95.81 86 TYR A O 1
ATOM 690 N N . VAL A 1 87 ? 14.277 3.535 -14.959 1.00 97.88 87 VAL A N 1
ATOM 691 C CA . VAL A 1 87 ? 13.093 2.824 -15.473 1.00 97.88 87 VAL A CA 1
ATOM 692 C C . VAL A 1 87 ? 12.083 3.796 -16.085 1.00 97.88 87 VAL A C 1
ATOM 694 O O . VAL A 1 87 ? 11.699 3.619 -17.238 1.00 97.88 87 VAL A O 1
ATOM 697 N N . LEU A 1 88 ? 11.718 4.860 -15.360 1.00 95.19 88 LEU A N 1
ATOM 698 C CA . LEU A 1 88 ? 10.774 5.879 -15.843 1.00 95.19 88 LEU A CA 1
ATOM 699 C C . LEU A 1 88 ? 11.278 6.596 -17.100 1.00 95.19 88 LEU A C 1
ATOM 701 O O . LEU A 1 88 ? 10.495 6.949 -17.977 1.00 95.19 88 LEU A O 1
ATOM 705 N N . CYS A 1 89 ? 12.589 6.819 -17.200 1.00 93.69 89 CYS A N 1
ATOM 706 C CA . CYS A 1 89 ? 13.185 7.418 -18.387 1.00 93.69 89 CYS A CA 1
ATOM 707 C C . CYS A 1 89 ? 13.031 6.491 -19.600 1.00 93.69 89 CYS A C 1
ATOM 709 O O . CYS A 1 89 ? 12.573 6.932 -20.649 1.00 93.69 89 CYS A O 1
ATOM 711 N N . MET A 1 90 ? 13.345 5.201 -19.449 1.00 95.50 90 MET A N 1
ATOM 712 C CA . MET A 1 90 ? 13.198 4.223 -20.532 1.00 95.50 90 MET A CA 1
ATOM 713 C C . MET A 1 90 ? 11.734 4.045 -20.961 1.00 95.50 90 MET A C 1
ATOM 715 O O . MET A 1 90 ? 11.460 3.990 -22.159 1.00 95.50 90 MET A O 1
ATOM 719 N N . GLU A 1 91 ? 10.800 4.037 -20.005 1.00 94.56 91 GLU A N 1
ATOM 720 C CA . GLU A 1 91 ? 9.353 4.028 -20.266 1.00 94.56 91 GLU A CA 1
ATOM 721 C C . GLU A 1 91 ? 8.908 5.264 -21.060 1.00 94.56 91 GLU A C 1
ATOM 723 O O . GLU A 1 91 ? 8.210 5.130 -22.062 1.00 94.56 91 GLU A O 1
ATOM 728 N N . ALA A 1 92 ? 9.370 6.462 -20.684 1.00 91.81 92 ALA A N 1
ATOM 729 C CA . ALA A 1 92 ? 9.032 7.703 -21.384 1.00 91.81 92 ALA A CA 1
ATOM 730 C C . ALA A 1 92 ? 9.543 7.740 -22.838 1.00 91.81 92 ALA A C 1
ATOM 732 O O . ALA A 1 92 ? 8.909 8.351 -23.696 1.00 91.81 92 ALA A O 1
ATOM 733 N N . TYR A 1 93 ? 10.661 7.067 -23.129 1.00 91.50 93 TYR A N 1
ATOM 734 C CA . TYR A 1 93 ? 11.161 6.874 -24.495 1.00 91.50 93 TYR A CA 1
ATOM 735 C C . TYR A 1 93 ? 10.493 5.700 -25.236 1.00 91.50 93 TYR A C 1
ATOM 737 O O . TYR A 1 93 ? 10.858 5.415 -26.376 1.00 91.50 93 TYR A O 1
ATOM 745 N N . GLY A 1 94 ? 9.536 5.004 -24.614 1.00 91.12 94 GLY A N 1
ATOM 746 C CA . GLY A 1 94 ? 8.830 3.861 -25.196 1.00 91.12 94 GLY A CA 1
ATOM 747 C C . GLY A 1 94 ? 9.649 2.567 -25.252 1.00 91.12 94 GLY A C 1
ATOM 748 O O . GLY A 1 94 ? 9.224 1.605 -25.889 1.00 91.12 94 GLY A O 1
ATOM 749 N N . ASN A 1 95 ? 10.815 2.508 -24.598 1.00 93.94 95 ASN A N 1
ATOM 750 C CA . ASN A 1 95 ? 11.661 1.317 -24.581 1.00 93.94 95 ASN A CA 1
ATOM 751 C C . ASN A 1 95 ? 11.370 0.452 -23.345 1.00 93.94 95 ASN A C 1
ATOM 753 O O . ASN A 1 95 ? 12.084 0.482 -22.337 1.00 93.94 95 ASN A O 1
ATOM 757 N N . MET A 1 96 ? 10.300 -0.337 -23.445 1.00 96.00 96 MET A N 1
ATOM 758 C CA . MET A 1 96 ? 9.837 -1.204 -22.360 1.00 96.00 96 MET A CA 1
ATOM 759 C C . MET A 1 96 ? 10.810 -2.338 -22.030 1.00 96.00 96 MET A C 1
ATOM 761 O O . MET A 1 96 ? 10.892 -2.743 -20.871 1.00 96.00 96 MET A O 1
ATOM 765 N N . ASP A 1 97 ? 11.581 -2.828 -23.000 1.00 96.19 97 ASP A N 1
ATOM 766 C CA . ASP A 1 97 ? 12.559 -3.895 -22.765 1.00 96.19 97 ASP A CA 1
ATOM 767 C C . ASP A 1 97 ? 13.681 -3.422 -21.835 1.00 96.19 97 ASP A C 1
ATOM 769 O O . ASP A 1 97 ? 14.012 -4.096 -20.856 1.00 96.19 97 ASP A O 1
ATOM 773 N N . LEU A 1 98 ? 14.222 -2.223 -22.082 1.00 96.44 98 LEU A N 1
ATOM 774 C CA . LEU A 1 98 ? 15.227 -1.616 -21.207 1.00 96.44 98 LEU A CA 1
ATOM 775 C C . LEU A 1 98 ? 14.648 -1.234 -19.844 1.00 96.44 98 LEU A C 1
ATOM 777 O O . LEU A 1 98 ? 15.302 -1.466 -18.826 1.00 96.44 98 LEU A O 1
ATOM 781 N N . ALA A 1 99 ? 13.422 -0.705 -19.803 1.00 97.81 99 ALA A N 1
ATOM 782 C CA . ALA A 1 99 ? 12.740 -0.387 -18.549 1.00 97.81 99 ALA A CA 1
ATOM 783 C C . ALA A 1 99 ? 12.584 -1.640 -17.667 1.00 97.81 99 ALA A C 1
ATOM 785 O O . ALA A 1 99 ? 12.981 -1.643 -16.499 1.00 97.81 99 ALA A O 1
ATOM 786 N N . ASN A 1 100 ? 12.091 -2.739 -18.245 1.00 97.81 100 ASN A N 1
ATOM 787 C CA . ASN A 1 100 ? 11.932 -4.015 -17.551 1.00 97.81 100 ASN A CA 1
ATOM 788 C C . ASN A 1 100 ? 13.278 -4.631 -17.148 1.00 97.81 100 ASN A C 1
ATOM 790 O O . ASN A 1 100 ? 13.397 -5.161 -16.042 1.00 97.81 100 ASN A O 1
ATOM 794 N N . ASN A 1 101 ? 14.308 -4.531 -17.995 1.00 97.75 101 ASN A N 1
ATOM 795 C CA . ASN A 1 101 ? 15.653 -5.002 -17.663 1.00 97.75 101 ASN A CA 1
ATOM 796 C C . ASN A 1 101 ? 16.242 -4.254 -16.457 1.00 97.75 101 ASN A C 1
ATOM 798 O O . ASN A 1 101 ? 16.727 -4.883 -15.512 1.00 97.75 101 ASN A O 1
ATOM 802 N N . ALA A 1 102 ? 16.167 -2.921 -16.464 1.00 97.94 102 ALA A N 1
ATOM 803 C CA . ALA A 1 102 ? 16.634 -2.088 -15.362 1.00 97.94 102 ALA A CA 1
ATOM 804 C C . ALA A 1 102 ? 15.867 -2.396 -14.067 1.00 97.94 102 ALA A C 1
ATOM 806 O O . ALA A 1 102 ? 16.478 -2.569 -13.010 1.00 97.94 102 ALA A O 1
ATOM 807 N N . LEU A 1 103 ? 14.542 -2.548 -14.153 1.00 98.38 103 LEU A N 1
ATOM 808 C CA . LEU A 1 103 ? 13.699 -2.894 -13.011 1.00 98.38 103 LEU A CA 1
ATOM 809 C C . LEU A 1 103 ? 14.025 -4.284 -12.444 1.00 98.38 103 LEU A C 1
ATOM 811 O O . LEU A 1 103 ? 14.098 -4.452 -11.224 1.00 98.38 103 LEU A O 1
ATOM 815 N N . ALA A 1 104 ? 14.264 -5.277 -13.303 1.00 98.00 104 ALA A N 1
ATOM 816 C CA . ALA A 1 104 ? 14.666 -6.619 -12.887 1.00 98.00 104 ALA A CA 1
ATOM 817 C C . ALA A 1 104 ? 16.020 -6.595 -12.162 1.00 98.00 104 ALA A C 1
ATOM 819 O O . ALA A 1 104 ? 16.146 -7.146 -11.070 1.00 98.00 104 ALA A O 1
ATOM 820 N N . ARG A 1 105 ? 17.016 -5.880 -12.703 1.00 98.00 105 ARG A N 1
ATOM 821 C CA . ARG A 1 105 ? 18.321 -5.693 -12.042 1.00 98.00 105 ARG A CA 1
ATOM 822 C C . ARG A 1 105 ? 18.167 -5.038 -10.670 1.00 98.00 105 ARG A C 1
ATOM 824 O O . ARG A 1 105 ? 18.748 -5.519 -9.696 1.00 98.00 105 ARG A O 1
ATOM 831 N N . ALA A 1 106 ? 17.358 -3.986 -10.574 1.00 97.81 106 ALA A N 1
ATOM 832 C CA . ALA A 1 106 ? 17.112 -3.294 -9.314 1.00 97.81 106 ALA A CA 1
ATOM 833 C C . ALA A 1 106 ? 16.477 -4.226 -8.266 1.00 97.81 106 ALA A C 1
ATOM 835 O O . ALA A 1 106 ? 16.989 -4.356 -7.154 1.00 97.81 106 ALA A O 1
ATOM 836 N N . THR A 1 107 ? 15.394 -4.914 -8.638 1.00 97.56 107 THR A N 1
ATOM 837 C CA . THR A 1 107 ? 14.585 -5.741 -7.726 1.00 97.56 107 THR A CA 1
ATOM 838 C C . THR A 1 107 ? 15.211 -7.090 -7.377 1.00 97.56 107 THR A C 1
ATOM 840 O O . THR A 1 107 ? 14.882 -7.639 -6.329 1.00 97.56 107 THR A O 1
ATOM 843 N N . GLN A 1 108 ? 16.115 -7.626 -8.204 1.00 96.81 108 GLN A N 1
ATOM 844 C CA . GLN A 1 108 ? 16.685 -8.969 -8.014 1.00 96.81 108 GLN A CA 1
ATOM 845 C C . GLN A 1 108 ? 18.157 -8.959 -7.588 1.00 96.81 108 GLN A C 1
ATOM 847 O O . GLN A 1 108 ? 18.592 -9.870 -6.881 1.00 96.81 108 GLN A O 1
ATOM 852 N N . VAL A 1 109 ? 18.929 -7.942 -7.985 1.00 96.12 109 VAL A N 1
ATOM 853 C CA . VAL A 1 109 ? 20.385 -7.915 -7.774 1.00 96.12 109 VAL A CA 1
ATOM 854 C C . VAL A 1 109 ? 20.777 -6.876 -6.731 1.00 96.12 109 VAL A C 1
ATOM 856 O O . VAL A 1 109 ? 21.355 -7.240 -5.709 1.00 96.12 109 VAL A O 1
ATOM 859 N N . PHE A 1 110 ? 20.449 -5.603 -6.960 1.00 94.75 110 PHE A N 1
ATOM 860 C CA . PHE A 1 110 ? 21.055 -4.498 -6.210 1.00 94.75 110 PHE A CA 1
ATOM 861 C C . PHE A 1 110 ? 20.258 -4.085 -4.968 1.00 94.75 110 PHE A C 1
ATOM 863 O O . PHE A 1 110 ? 20.704 -4.281 -3.842 1.00 94.75 110 PHE A O 1
ATOM 870 N N . VAL A 1 111 ? 19.046 -3.558 -5.154 1.00 95.25 111 VAL A N 1
ATOM 871 C CA . VAL A 1 111 ? 18.210 -2.991 -4.078 1.00 95.25 111 VAL A CA 1
ATOM 872 C C . VAL A 1 111 ? 17.071 -3.932 -3.675 1.00 95.25 111 VAL A C 1
ATOM 874 O O . VAL A 1 111 ? 16.030 -3.516 -3.175 1.00 95.25 111 VAL A O 1
ATOM 877 N N . LYS A 1 112 ? 17.287 -5.242 -3.836 1.00 95.75 112 LYS A N 1
ATOM 878 C CA . LYS A 1 112 ? 16.272 -6.298 -3.672 1.00 95.75 112 LYS A CA 1
ATOM 879 C C . LYS A 1 112 ? 15.591 -6.371 -2.302 1.00 95.75 112 LYS A C 1
ATOM 881 O O . LYS A 1 112 ? 14.517 -6.947 -2.202 1.00 95.75 112 LYS A O 1
ATOM 886 N N . ARG A 1 113 ? 16.197 -5.816 -1.248 1.00 96.12 113 ARG A N 1
ATOM 887 C CA . ARG A 1 113 ? 15.630 -5.781 0.114 1.00 96.12 113 ARG A CA 1
ATOM 888 C C . ARG A 1 113 ? 14.920 -4.466 0.450 1.00 96.12 113 ARG A C 1
ATOM 890 O O . ARG A 1 113 ? 14.425 -4.329 1.560 1.00 96.12 113 ARG A O 1
ATOM 897 N N . GLN A 1 114 ? 14.871 -3.498 -0.465 1.00 96.50 114 GLN A N 1
ATOM 898 C CA . GLN A 1 114 ? 14.206 -2.219 -0.211 1.00 96.50 114 GLN A CA 1
ATOM 899 C C . GLN A 1 114 ? 12.731 -2.291 -0.638 1.00 96.50 114 GLN A C 1
ATOM 901 O O . GLN A 1 114 ? 12.468 -2.477 -1.822 1.00 96.50 114 GLN A O 1
ATOM 906 N N . PRO A 1 115 ? 11.742 -2.097 0.256 1.00 96.94 115 PRO A N 1
ATOM 907 C CA . PRO A 1 115 ? 10.325 -2.165 -0.120 1.00 96.94 115 PRO A CA 1
ATOM 908 C C . PRO A 1 115 ? 9.946 -1.193 -1.245 1.00 96.94 115 PRO A C 1
ATOM 910 O O . PRO A 1 115 ? 9.151 -1.530 -2.120 1.00 96.94 115 PRO A O 1
ATOM 913 N N . VAL A 1 116 ? 10.562 -0.006 -1.261 1.00 97.19 116 VAL A N 1
ATOM 914 C CA . VAL A 1 116 ? 10.259 1.084 -2.201 1.00 97.19 116 VAL A CA 1
ATOM 915 C C . VAL A 1 116 ? 10.383 0.646 -3.664 1.00 97.19 116 VAL A C 1
ATOM 917 O O . VAL A 1 116 ? 9.477 0.927 -4.450 1.00 97.19 116 VAL A O 1
ATOM 920 N N . ILE A 1 117 ? 11.447 -0.080 -4.042 1.00 97.94 117 ILE A N 1
ATOM 921 C CA . ILE A 1 117 ? 11.626 -0.514 -5.439 1.00 97.94 117 ILE A CA 1
ATOM 922 C C . ILE A 1 117 ? 10.581 -1.557 -5.850 1.00 97.94 117 ILE A C 1
ATOM 924 O O . ILE A 1 117 ? 10.142 -1.568 -6.996 1.00 97.94 117 ILE A O 1
ATOM 928 N N . HIS A 1 118 ? 10.136 -2.409 -4.923 1.00 98.31 118 HIS A N 1
ATOM 929 C CA . HIS A 1 118 ? 9.139 -3.445 -5.208 1.00 98.31 118 HIS A CA 1
ATOM 930 C C . HIS A 1 118 ? 7.726 -2.874 -5.284 1.00 98.31 118 HIS A C 1
ATOM 932 O O . HIS A 1 118 ? 6.961 -3.260 -6.164 1.00 98.31 118 HIS A O 1
ATOM 938 N N . LEU A 1 119 ? 7.397 -1.894 -4.436 1.00 98.38 119 LEU A N 1
ATOM 939 C CA . LEU A 1 119 ? 6.151 -1.132 -4.557 1.00 98.38 119 LEU A CA 1
ATOM 940 C C . LEU A 1 119 ? 6.110 -0.331 -5.863 1.00 98.38 119 LEU A C 1
ATOM 942 O O . LEU A 1 119 ? 5.065 -0.266 -6.513 1.00 98.38 119 LEU A O 1
ATOM 946 N N . PHE A 1 120 ? 7.245 0.246 -6.270 1.00 98.44 120 PHE A N 1
ATOM 947 C CA . PHE A 1 120 ? 7.384 0.865 -7.585 1.00 98.44 120 PHE A CA 1
ATOM 948 C C . PHE A 1 120 ? 7.186 -0.160 -8.708 1.00 98.44 120 PHE A C 1
ATOM 950 O O . PHE A 1 120 ? 6.394 0.091 -9.611 1.00 98.44 120 PHE A O 1
ATOM 957 N N . ALA A 1 121 ? 7.826 -1.331 -8.624 1.00 98.44 121 ALA A N 1
ATOM 958 C CA . ALA A 1 121 ? 7.691 -2.395 -9.615 1.00 98.44 121 ALA A CA 1
ATOM 959 C C . ALA A 1 121 ? 6.238 -2.857 -9.777 1.00 98.44 121 ALA A C 1
ATOM 961 O O . ALA A 1 121 ? 5.777 -3.043 -10.901 1.00 98.44 121 ALA A O 1
ATOM 962 N N . ALA A 1 122 ? 5.508 -3.013 -8.669 1.00 98.56 122 ALA A N 1
ATOM 963 C CA . ALA A 1 122 ? 4.102 -3.394 -8.698 1.00 98.56 122 ALA A CA 1
ATOM 964 C C . ALA A 1 122 ? 3.252 -2.357 -9.445 1.00 98.56 122 ALA A C 1
ATOM 966 O O . ALA A 1 122 ? 2.519 -2.709 -10.367 1.00 98.56 122 ALA A O 1
ATOM 967 N N . ARG A 1 123 ? 3.416 -1.070 -9.109 1.00 98.19 123 ARG A N 1
ATOM 968 C CA . ARG A 1 123 ? 2.713 0.034 -9.778 1.00 98.19 123 ARG A CA 1
ATOM 969 C C . ARG A 1 123 ? 3.068 0.129 -11.262 1.00 98.19 123 ARG A C 1
ATOM 971 O O . ARG A 1 123 ? 2.174 0.280 -12.086 1.00 98.19 123 ARG A O 1
ATOM 978 N N . PHE A 1 124 ? 4.354 0.051 -11.591 1.00 98.31 124 PHE A N 1
ATOM 979 C CA . PHE A 1 124 ? 4.843 0.119 -12.966 1.00 98.31 124 PHE A CA 1
ATOM 980 C C . PHE A 1 124 ? 4.218 -0.982 -13.830 1.00 98.31 124 PHE A C 1
ATOM 982 O O . PHE A 1 124 ? 3.727 -0.722 -14.924 1.00 98.31 124 PHE A O 1
ATOM 989 N N . LYS A 1 125 ? 4.171 -2.212 -13.314 1.00 98.19 125 LYS A N 1
ATOM 990 C CA . LYS A 1 125 ? 3.557 -3.342 -14.015 1.00 98.19 125 LYS A CA 1
ATOM 991 C C . LYS A 1 125 ? 2.047 -3.196 -14.156 1.00 98.19 125 LYS A C 1
ATOM 993 O O . LYS A 1 125 ? 1.527 -3.439 -15.238 1.00 98.19 125 LYS A O 1
ATOM 998 N N . GLU A 1 126 ? 1.358 -2.735 -13.110 1.00 97.56 126 GLU A N 1
ATOM 999 C CA . GLU A 1 126 ? -0.078 -2.442 -13.175 1.00 97.56 126 GLU A CA 1
ATOM 1000 C C . GLU A 1 126 ? -0.388 -1.417 -14.277 1.00 97.56 126 GLU A C 1
ATOM 1002 O O . GLU A 1 126 ? -1.269 -1.647 -15.102 1.00 97.56 126 GLU A O 1
ATOM 1007 N N . GLN A 1 127 ? 0.363 -0.311 -14.326 1.00 96.19 127 GLN A N 1
ATOM 1008 C CA . GLN A 1 127 ? 0.175 0.761 -15.311 1.00 96.19 127 GLN A CA 1
ATOM 1009 C C . GLN A 1 127 ? 0.411 0.294 -16.751 1.00 96.19 127 GLN A C 1
ATOM 1011 O O . GLN A 1 127 ? -0.245 0.784 -17.666 1.00 96.19 127 GLN A O 1
ATOM 1016 N N . ASN A 1 128 ? 1.300 -0.681 -16.935 1.00 95.69 128 ASN A N 1
ATOM 1017 C CA . ASN A 1 128 ? 1.619 -1.273 -18.231 1.00 95.69 128 ASN A CA 1
ATOM 1018 C C . ASN A 1 128 ? 0.785 -2.529 -18.558 1.00 95.69 128 ASN A C 1
ATOM 1020 O O . ASN A 1 128 ? 1.042 -3.197 -19.557 1.00 95.69 128 ASN A O 1
ATOM 1024 N N . GLY A 1 129 ? -0.221 -2.859 -17.738 1.00 96.12 129 GLY A N 1
ATOM 1025 C CA . GLY A 1 129 ? -1.154 -3.968 -17.972 1.00 96.12 129 GLY A CA 1
ATOM 1026 C C . GLY A 1 129 ? -0.668 -5.354 -17.524 1.00 96.12 129 GLY A C 1
ATOM 1027 O O . GLY A 1 129 ? -1.419 -6.324 -17.635 1.00 96.12 129 GLY A O 1
ATOM 1028 N N . ASP A 1 130 ? 0.536 -5.474 -16.960 1.00 97.75 130 ASP A N 1
ATOM 1029 C CA . ASP A 1 130 ? 1.057 -6.718 -16.374 1.00 97.75 130 ASP A CA 1
ATOM 1030 C C . ASP A 1 130 ? 0.532 -6.915 -14.939 1.00 97.75 130 ASP A C 1
ATOM 1032 O O . ASP A 1 130 ? 1.250 -6.811 -13.939 1.00 97.75 130 ASP A O 1
ATOM 1036 N N . ILE A 1 131 ? -0.764 -7.210 -14.826 1.00 98.19 131 ILE A N 1
ATOM 1037 C CA . ILE A 1 131 ? -1.419 -7.486 -13.538 1.00 98.19 131 ILE A CA 1
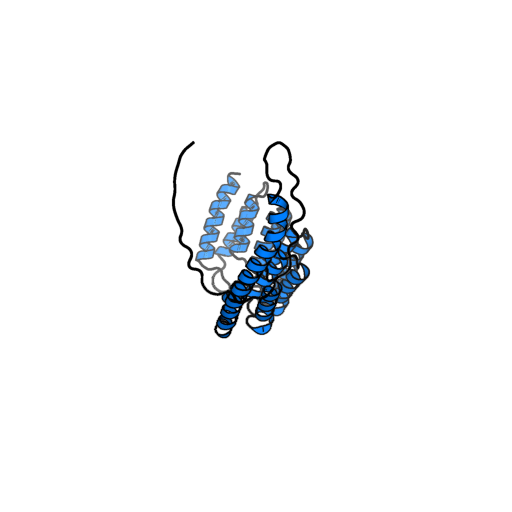ATOM 1038 C C . ILE A 1 131 ? -0.806 -8.698 -12.807 1.00 98.19 131 ILE A C 1
ATOM 1040 O O . ILE A 1 131 ? -0.560 -8.597 -11.598 1.00 98.19 131 ILE A O 1
ATOM 1044 N N . PRO A 1 132 ? -0.511 -9.839 -13.470 1.00 98.31 132 PRO A N 1
ATOM 1045 C CA . PRO A 1 132 ? 0.129 -10.973 -12.803 1.00 98.31 132 PRO A CA 1
ATOM 1046 C C . PRO A 1 132 ? 1.488 -10.603 -12.204 1.00 98.31 132 PRO A C 1
ATOM 1048 O O . PRO A 1 132 ? 1.785 -10.964 -11.060 1.00 98.31 132 PRO A O 1
ATOM 1051 N N . GLY A 1 133 ? 2.302 -9.845 -12.939 1.00 98.12 133 GLY A N 1
ATOM 1052 C CA . GLY A 1 133 ? 3.591 -9.387 -12.456 1.00 98.12 133 GLY A CA 1
ATOM 1053 C C . GLY A 1 133 ? 3.488 -8.346 -11.340 1.00 98.12 133 GLY A C 1
ATOM 1054 O O . GLY A 1 133 ? 4.361 -8.336 -10.465 1.00 98.12 133 GLY A O 1
ATOM 1055 N N . ALA A 1 134 ? 2.444 -7.510 -11.328 1.00 98.50 134 ALA A N 1
ATOM 1056 C CA . ALA A 1 134 ? 2.166 -6.576 -10.237 1.00 98.50 134 ALA A CA 1
ATOM 1057 C C . ALA A 1 134 ? 1.827 -7.313 -8.930 1.00 98.50 134 ALA A C 1
ATOM 1059 O O . ALA A 1 134 ? 2.448 -7.065 -7.893 1.00 98.50 134 ALA A O 1
ATOM 1060 N N . ARG A 1 135 ? 0.926 -8.304 -8.992 1.00 98.38 135 ARG A N 1
ATOM 1061 C CA . ARG A 1 135 ? 0.606 -9.187 -7.853 1.00 98.38 135 ARG A CA 1
ATOM 1062 C C . ARG A 1 135 ? 1.832 -9.948 -7.355 1.00 98.38 135 ARG A C 1
ATOM 1064 O O . ARG A 1 135 ? 2.024 -10.088 -6.148 1.00 98.38 135 ARG A O 1
ATOM 1071 N N . ALA A 1 136 ? 2.683 -10.425 -8.267 1.00 97.94 136 ALA A N 1
ATOM 1072 C CA . ALA A 1 136 ? 3.928 -11.097 -7.903 1.00 97.94 136 ALA A CA 1
ATOM 1073 C C . ALA A 1 136 ? 4.880 -10.165 -7.137 1.00 97.94 136 ALA A C 1
ATOM 1075 O O . ALA A 1 136 ? 5.442 -10.577 -6.125 1.00 97.94 136 ALA A O 1
ATOM 1076 N N . ALA A 1 137 ? 5.014 -8.904 -7.561 1.00 98.06 137 ALA A N 1
ATOM 1077 C CA . ALA A 1 137 ? 5.824 -7.917 -6.848 1.00 98.06 137 ALA A CA 1
ATOM 1078 C C . ALA A 1 137 ? 5.288 -7.655 -5.428 1.00 98.06 137 ALA A C 1
ATOM 1080 O O . ALA A 1 137 ? 6.062 -7.686 -4.473 1.00 98.06 137 ALA A O 1
ATOM 1081 N N . TYR A 1 138 ? 3.969 -7.500 -5.255 1.00 98.25 138 TYR A N 1
ATOM 1082 C CA . TYR A 1 138 ? 3.371 -7.393 -3.917 1.00 98.25 138 TYR A CA 1
ATOM 1083 C C . TYR A 1 138 ? 3.603 -8.639 -3.061 1.00 98.25 138 TYR A C 1
ATOM 1085 O O . TYR A 1 138 ? 3.915 -8.517 -1.878 1.00 98.25 138 TYR A O 1
ATOM 1093 N N . ARG A 1 139 ? 3.496 -9.838 -3.644 1.00 96.94 139 ARG A N 1
ATOM 1094 C CA . ARG A 1 139 ? 3.728 -11.100 -2.928 1.00 96.94 139 ARG A CA 1
ATOM 1095 C C . ARG A 1 139 ? 5.132 -11.171 -2.334 1.00 96.94 139 ARG A C 1
ATOM 1097 O O . ARG A 1 139 ? 5.271 -11.576 -1.185 1.00 96.94 139 ARG A O 1
ATOM 1104 N N . VAL A 1 140 ? 6.149 -10.742 -3.082 1.00 96.69 140 VAL A N 1
ATOM 1105 C CA . VAL A 1 140 ? 7.531 -10.677 -2.582 1.00 96.69 140 VAL A CA 1
ATOM 1106 C C . VAL A 1 140 ? 7.628 -9.729 -1.382 1.00 96.69 140 VAL A C 1
ATOM 1108 O O . VAL A 1 140 ? 8.267 -10.066 -0.386 1.00 96.69 140 VAL A O 1
ATOM 1111 N N . VAL A 1 141 ? 6.948 -8.576 -1.425 1.00 97.31 141 VAL A N 1
ATOM 1112 C CA . VAL A 1 141 ? 6.937 -7.634 -0.293 1.00 97.31 141 VAL A CA 1
ATOM 1113 C C . VAL A 1 141 ? 6.325 -8.267 0.955 1.00 97.31 141 VAL A C 1
ATOM 1115 O O . VAL A 1 141 ? 6.948 -8.227 2.016 1.00 97.31 141 VAL A O 1
ATOM 1118 N N . HIS A 1 142 ? 5.149 -8.883 0.810 1.00 95.12 142 HIS A N 1
ATOM 1119 C CA . HIS A 1 142 ? 4.404 -9.488 1.918 1.00 95.12 142 HIS A CA 1
ATOM 1120 C C . HIS A 1 142 ? 5.097 -10.711 2.522 1.00 95.12 142 HIS A C 1
ATOM 1122 O O . HIS A 1 142 ? 4.973 -10.933 3.722 1.00 95.12 142 HIS A O 1
ATOM 1128 N N . ALA A 1 143 ? 5.813 -11.497 1.715 1.00 93.81 143 ALA A N 1
ATOM 1129 C CA . ALA A 1 143 ? 6.434 -12.741 2.163 1.00 93.81 143 ALA A CA 1
ATOM 1130 C C . ALA A 1 143 ? 7.878 -12.567 2.656 1.00 93.81 143 ALA A C 1
ATOM 1132 O O . ALA A 1 143 ? 8.271 -13.201 3.631 1.00 93.81 143 ALA A O 1
ATOM 1133 N N . GLU A 1 144 ? 8.683 -11.736 1.986 1.00 93.38 144 GLU A N 1
ATOM 1134 C CA . GLU A 1 144 ? 10.144 -11.783 2.142 1.00 93.38 144 GLU A CA 1
ATOM 1135 C C . GLU A 1 144 ? 10.791 -10.466 2.567 1.00 93.38 144 GLU A C 1
ATOM 1137 O O . GLU A 1 144 ? 11.896 -10.483 3.112 1.00 93.38 144 GLU A O 1
ATOM 1142 N N . ILE A 1 145 ? 10.174 -9.324 2.254 1.00 94.81 145 ILE A N 1
ATOM 1143 C CA . ILE A 1 145 ? 10.840 -8.022 2.404 1.00 94.81 145 ILE A CA 1
ATOM 1144 C C . ILE A 1 145 ? 10.343 -7.285 3.634 1.00 94.81 145 ILE A C 1
ATOM 1146 O O . ILE A 1 145 ? 11.150 -6.865 4.458 1.00 94.81 145 ILE A O 1
ATOM 1150 N N . ALA A 1 146 ? 9.031 -7.095 3.739 1.00 92.56 146 ALA A N 1
ATOM 1151 C CA . ALA A 1 146 ? 8.429 -6.368 4.844 1.00 92.56 146 ALA A CA 1
ATOM 1152 C C . ALA A 1 146 ? 7.011 -6.899 5.129 1.00 92.56 146 ALA A C 1
ATOM 1154 O O . ALA A 1 146 ? 6.024 -6.222 4.820 1.00 92.56 146 ALA A O 1
ATOM 1155 N N . PRO A 1 147 ? 6.890 -8.111 5.706 1.00 90.31 147 PRO A N 1
ATOM 1156 C CA . PRO A 1 147 ? 5.601 -8.653 6.121 1.00 90.31 147 PRO A CA 1
ATOM 1157 C C . PRO A 1 147 ? 4.894 -7.709 7.101 1.00 90.31 147 PRO A C 1
ATOM 1159 O O . PRO A 1 147 ? 5.473 -7.310 8.111 1.00 90.31 147 PRO A O 1
ATOM 1162 N N . GLY A 1 148 ? 3.638 -7.359 6.816 1.00 88.31 148 GLY A N 1
ATOM 1163 C CA . GLY A 1 148 ? 2.859 -6.420 7.634 1.00 88.31 148 GLY A CA 1
ATOM 1164 C C . GLY A 1 148 ? 3.092 -4.939 7.310 1.00 88.31 148 GLY A C 1
ATOM 1165 O O . GLY A 1 148 ? 2.540 -4.077 7.990 1.00 88.31 148 GLY A O 1
ATOM 1166 N N . LEU A 1 149 ? 3.867 -4.610 6.267 1.00 93.31 149 LEU A N 1
ATOM 1167 C CA . LEU A 1 149 ? 4.028 -3.224 5.828 1.00 93.31 149 LEU A CA 1
ATOM 1168 C C . LEU A 1 149 ? 2.688 -2.645 5.354 1.00 93.31 149 LEU A C 1
ATOM 1170 O O . LEU A 1 149 ? 2.194 -2.971 4.271 1.00 93.31 149 LEU A O 1
ATOM 1174 N N . LEU A 1 150 ? 2.139 -1.727 6.149 1.00 93.31 150 LEU A N 1
ATOM 1175 C CA . LEU A 1 150 ? 0.827 -1.120 5.929 1.00 93.31 150 LEU A CA 1
ATOM 1176 C C . LEU A 1 150 ? 0.703 -0.459 4.550 1.00 93.31 150 LEU A C 1
ATOM 1178 O O . LEU A 1 150 ? -0.296 -0.643 3.859 1.00 93.31 150 LEU A O 1
ATOM 1182 N N . GLU A 1 151 ? 1.749 0.244 4.101 1.00 95.44 151 GLU A N 1
ATOM 1183 C CA . GLU A 1 151 ? 1.780 0.859 2.769 1.00 95.44 151 GLU A CA 1
ATOM 1184 C C . GLU A 1 151 ? 1.608 -0.185 1.651 1.00 95.44 151 GLU A C 1
ATOM 1186 O O . GLU A 1 151 ? 0.870 0.048 0.690 1.00 95.44 151 GLU A O 1
ATOM 1191 N N . ALA A 1 152 ? 2.253 -1.348 1.775 1.00 97.25 152 ALA A N 1
ATOM 1192 C CA . ALA A 1 152 ? 2.164 -2.411 0.780 1.00 97.25 152 ALA A CA 1
ATOM 1193 C C . ALA A 1 152 ? 0.755 -3.004 0.717 1.00 97.25 152 ALA A C 1
ATOM 1195 O O . ALA A 1 152 ? 0.221 -3.199 -0.375 1.00 97.25 152 ALA A O 1
ATOM 1196 N N . ILE A 1 153 ? 0.146 -3.249 1.880 1.00 97.44 153 ILE A N 1
ATOM 1197 C CA . ILE A 1 153 ? -1.209 -3.803 1.998 1.00 97.44 153 ILE A CA 1
ATOM 1198 C C . ILE A 1 153 ? -2.216 -2.829 1.388 1.00 97.44 153 ILE A C 1
ATOM 1200 O O . ILE A 1 153 ? -2.959 -3.203 0.482 1.00 97.44 153 ILE A O 1
ATOM 1204 N N . THR A 1 154 ? -2.168 -1.558 1.794 1.00 96.50 154 THR A N 1
ATOM 1205 C CA . THR A 1 154 ? -3.077 -0.522 1.296 1.00 96.50 154 THR A CA 1
ATOM 1206 C C . THR A 1 154 ? -2.946 -0.322 -0.212 1.00 96.50 154 THR A C 1
ATOM 1208 O O . THR A 1 154 ? -3.955 -0.195 -0.910 1.00 96.50 154 THR A O 1
ATOM 1211 N N . LYS A 1 155 ? -1.727 -0.306 -0.767 1.00 97.69 155 LYS A N 1
ATOM 1212 C CA . LYS A 1 155 ? -1.555 -0.168 -2.222 1.00 97.69 155 LYS A CA 1
ATOM 1213 C C . LYS A 1 155 ? -2.035 -1.407 -2.984 1.00 97.69 155 LYS A C 1
ATOM 1215 O O . LYS A 1 155 ? -2.684 -1.240 -4.015 1.00 97.69 155 LYS A O 1
ATOM 1220 N N . HIS A 1 156 ? -1.791 -2.610 -2.460 1.00 98.38 156 HIS A N 1
ATOM 1221 C CA . HIS A 1 156 ? -2.242 -3.860 -3.076 1.00 98.38 156 HIS A CA 1
ATOM 1222 C C . HIS A 1 156 ? -3.773 -3.983 -3.069 1.00 98.38 156 HIS A C 1
ATOM 1224 O O . HIS A 1 156 ? -4.373 -4.210 -4.116 1.00 98.38 156 HIS A O 1
ATOM 1230 N N . ALA A 1 157 ? -4.421 -3.720 -1.930 1.00 98.06 157 ALA A N 1
ATOM 1231 C CA . ALA A 1 157 ? -5.880 -3.715 -1.822 1.00 98.06 157 ALA A CA 1
ATOM 1232 C C . ALA A 1 157 ? -6.519 -2.670 -2.752 1.00 98.06 157 ALA A C 1
ATOM 1234 O O . ALA A 1 157 ? -7.520 -2.933 -3.418 1.00 98.06 157 ALA A O 1
ATOM 1235 N N . ASN A 1 158 ? -5.905 -1.489 -2.874 1.00 97.12 158 ASN A N 1
ATOM 1236 C CA . ASN A 1 158 ? -6.372 -0.466 -3.806 1.00 97.12 158 ASN A CA 1
ATOM 1237 C C . ASN A 1 158 ? -6.227 -0.864 -5.280 1.00 97.12 158 ASN A C 1
ATOM 1239 O O . ASN A 1 158 ? -7.054 -0.437 -6.088 1.00 97.12 158 ASN A O 1
ATOM 1243 N N . MET A 1 159 ? -5.197 -1.635 -5.637 1.00 98.00 159 MET A N 1
ATOM 1244 C CA . MET A 1 159 ? -5.066 -2.220 -6.974 1.00 98.00 159 MET A CA 1
ATOM 1245 C C . MET A 1 159 ? -6.201 -3.214 -7.230 1.00 98.00 159 MET A C 1
ATOM 1247 O O . MET A 1 159 ? -6.936 -3.042 -8.197 1.00 98.00 159 MET A O 1
ATOM 1251 N N . GLU A 1 160 ? -6.418 -4.183 -6.336 1.00 98.00 160 GLU A N 1
ATOM 1252 C CA . GLU A 1 160 ? -7.497 -5.172 -6.489 1.00 98.00 160 GLU A CA 1
ATOM 1253 C C . GLU A 1 160 ? -8.877 -4.518 -6.597 1.00 98.00 160 GLU A C 1
ATOM 1255 O O . GLU A 1 160 ? -9.675 -4.867 -7.467 1.00 98.00 160 GLU A O 1
ATOM 1260 N N . ARG A 1 161 ? -9.116 -3.460 -5.817 1.00 96.56 161 ARG A N 1
ATOM 1261 C CA . ARG A 1 161 ? -10.319 -2.633 -5.942 1.00 96.56 161 ARG A CA 1
ATOM 1262 C C . ARG A 1 161 ? -10.468 -2.010 -7.334 1.00 96.56 161 ARG A C 1
ATOM 1264 O O . ARG A 1 161 ? -11.569 -2.024 -7.877 1.00 96.56 161 ARG A O 1
ATOM 1271 N N . ARG A 1 162 ? -9.405 -1.432 -7.913 1.00 95.69 162 ARG A N 1
ATOM 1272 C CA . ARG A 1 162 ? -9.449 -0.858 -9.277 1.00 95.69 162 ARG A CA 1
ATOM 1273 C C . ARG A 1 162 ? -9.725 -1.922 -10.338 1.00 95.69 162 ARG A C 1
ATOM 1275 O O . ARG A 1 162 ? -10.344 -1.606 -11.347 1.00 95.69 162 ARG A O 1
ATOM 1282 N N . LEU A 1 163 ? -9.301 -3.158 -10.087 1.00 96.62 163 LEU A N 1
ATOM 1283 C CA . LEU A 1 163 ? -9.552 -4.315 -10.945 1.00 96.62 163 LEU A CA 1
ATOM 1284 C C . LEU A 1 163 ? -10.949 -4.931 -10.748 1.00 96.62 163 LEU A C 1
ATOM 1286 O O . LEU A 1 163 ? -11.305 -5.852 -11.474 1.00 96.62 163 LEU A O 1
ATOM 1290 N N . GLY A 1 164 ? -11.744 -4.431 -9.794 1.00 96.25 164 GLY A N 1
ATOM 1291 C CA . GLY A 1 164 ? -13.081 -4.944 -9.480 1.00 96.25 164 GLY A CA 1
ATOM 1292 C C . GLY A 1 164 ? -13.103 -6.119 -8.496 1.00 96.25 164 GLY A C 1
ATOM 1293 O O . GLY A 1 164 ? -14.182 -6.598 -8.154 1.00 96.25 164 GLY A O 1
ATOM 1294 N N . ASN A 1 165 ? -11.949 -6.549 -7.980 1.00 96.69 165 ASN A N 1
ATOM 1295 C CA . ASN A 1 165 ? -11.827 -7.671 -7.047 1.00 96.69 165 ASN A CA 1
ATOM 1296 C C . ASN A 1 165 ? -11.930 -7.174 -5.599 1.00 96.69 165 ASN A C 1
ATOM 1298 O O . ASN A 1 165 ? -10.957 -7.159 -4.843 1.00 96.69 165 ASN A O 1
ATOM 1302 N N . LEU A 1 166 ? -13.113 -6.693 -5.213 1.00 95.88 166 LEU A N 1
ATOM 1303 C CA . LEU A 1 166 ? -13.304 -6.087 -3.893 1.00 95.88 166 LEU A CA 1
ATOM 1304 C C . LEU A 1 166 ? -13.122 -7.096 -2.744 1.00 95.88 166 LEU A C 1
ATOM 1306 O O . LEU A 1 166 ? -12.534 -6.749 -1.723 1.00 95.88 166 LEU A O 1
ATOM 1310 N N . GLU A 1 167 ? -13.565 -8.340 -2.929 1.00 96.25 167 GLU A N 1
ATOM 1311 C CA . GLU A 1 167 ? -13.376 -9.404 -1.934 1.00 96.25 167 GLU A CA 1
ATOM 1312 C C . GLU A 1 167 ? -11.894 -9.741 -1.735 1.00 96.25 167 GLU A C 1
ATOM 1314 O O . GLU A 1 167 ? -11.430 -9.838 -0.600 1.00 96.25 167 GLU A O 1
ATOM 1319 N N . ASP A 1 168 ? -11.113 -9.803 -2.820 1.00 96.75 168 ASP A N 1
ATOM 1320 C CA . ASP A 1 168 ? -9.663 -9.995 -2.727 1.00 96.75 168 ASP A CA 1
ATOM 1321 C C . ASP A 1 168 ? -9.012 -8.833 -1.963 1.00 96.75 168 ASP A C 1
ATOM 1323 O O . ASP A 1 168 ? -8.153 -9.056 -1.107 1.00 96.75 168 ASP A O 1
ATOM 1327 N N . ALA A 1 169 ? -9.466 -7.596 -2.197 1.00 97.25 169 ALA A N 1
ATOM 1328 C CA . ALA A 1 169 ? -8.984 -6.424 -1.474 1.00 97.25 169 ALA A CA 1
ATOM 1329 C C . ALA A 1 169 ? -9.258 -6.501 0.040 1.00 97.25 169 ALA A C 1
ATOM 1331 O O . ALA A 1 169 ? -8.379 -6.153 0.831 1.00 97.25 169 ALA A O 1
ATOM 1332 N N . PHE A 1 170 ? -10.437 -6.978 0.457 1.00 96.50 170 PHE A N 1
ATOM 1333 C CA . PHE A 1 170 ? -10.739 -7.217 1.873 1.00 96.50 170 PHE A CA 1
ATOM 1334 C C . PHE A 1 170 ? -9.884 -8.346 2.452 1.00 96.50 170 PHE A C 1
ATOM 1336 O O . PHE A 1 170 ? -9.286 -8.177 3.516 1.00 96.50 170 PHE A O 1
ATOM 1343 N N . SER A 1 171 ? -9.744 -9.447 1.711 1.00 96.81 171 SER A N 1
ATOM 1344 C CA . SER A 1 171 ? -8.964 -10.606 2.147 1.00 96.81 171 SER A CA 1
ATOM 1345 C C . SER A 1 171 ? -7.499 -10.254 2.442 1.00 96.81 171 SER A C 1
ATOM 1347 O O . SER A 1 171 ? -6.899 -10.838 3.340 1.00 96.81 171 SER A O 1
ATOM 1349 N N . LEU A 1 172 ? -6.921 -9.269 1.741 1.00 97.00 172 LEU A N 1
ATOM 1350 C CA . LEU A 1 172 ? -5.551 -8.805 1.981 1.00 97.00 172 LEU A CA 1
ATOM 1351 C C . LEU A 1 172 ? -5.378 -8.182 3.371 1.00 97.00 172 LEU A C 1
ATOM 1353 O O . LEU A 1 172 ? -4.373 -8.444 4.033 1.00 97.00 172 LEU A O 1
ATOM 1357 N N . TYR A 1 173 ? -6.346 -7.382 3.824 1.00 96.75 173 TYR A N 1
ATOM 1358 C CA . TYR A 1 173 ? -6.332 -6.834 5.182 1.00 96.75 173 TYR A CA 1
ATOM 1359 C C . TYR A 1 173 ? -6.559 -7.930 6.221 1.00 96.75 173 TYR A C 1
ATOM 1361 O O . TYR A 1 173 ? -5.828 -7.993 7.206 1.00 96.75 173 TYR A O 1
ATOM 1369 N N . GLU A 1 174 ? -7.523 -8.820 5.988 1.00 95.75 174 GLU A N 1
ATOM 1370 C CA . GLU A 1 174 ? -7.846 -9.917 6.909 1.00 95.75 174 GLU A CA 1
ATOM 1371 C C . GLU A 1 174 ? -6.662 -10.875 7.0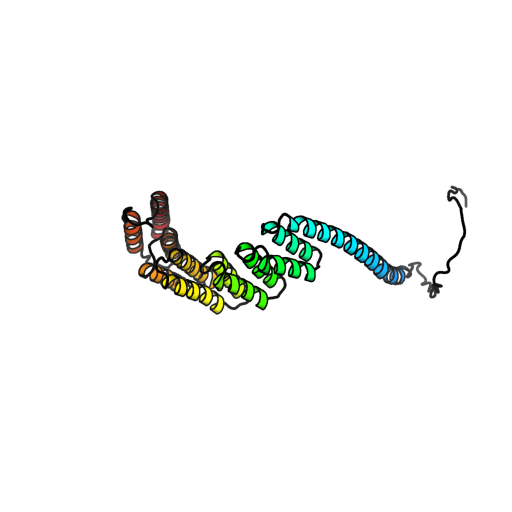98 1.00 95.75 174 GLU A C 1
ATOM 1373 O O . GLU A 1 174 ? -6.335 -11.242 8.226 1.00 95.75 174 GLU A O 1
ATOM 1378 N N . GLN A 1 175 ? -5.957 -11.218 6.016 1.00 95.00 175 GLN A N 1
ATOM 1379 C CA . GLN A 1 175 ? -4.730 -12.016 6.070 1.00 95.00 175 GLN A CA 1
ATOM 1380 C C . GLN A 1 175 ? -3.627 -11.302 6.855 1.00 95.00 175 GLN A C 1
ATOM 1382 O O . GLN A 1 175 ? -2.989 -11.916 7.710 1.00 95.00 175 GLN A O 1
ATOM 1387 N N . ALA A 1 176 ? -3.412 -10.008 6.603 1.00 94.44 176 ALA A N 1
ATOM 1388 C CA . ALA A 1 176 ? -2.403 -9.235 7.322 1.00 94.44 176 ALA A CA 1
ATOM 1389 C C . ALA A 1 176 ? -2.706 -9.143 8.826 1.00 94.44 176 ALA A C 1
ATOM 1391 O O . ALA A 1 176 ? -1.806 -9.334 9.642 1.00 94.44 176 ALA A O 1
ATOM 1392 N N . ILE A 1 177 ? -3.971 -8.917 9.190 1.00 94.38 177 ILE A N 1
ATOM 1393 C CA . ILE A 1 177 ? -4.444 -8.923 10.580 1.00 94.38 177 ILE A CA 1
ATOM 1394 C C . ILE A 1 177 ? -4.225 -10.302 11.210 1.00 94.38 177 ILE A C 1
ATOM 1396 O O . ILE A 1 177 ? -3.686 -10.389 12.310 1.00 94.38 177 ILE A O 1
ATOM 1400 N N . GLY A 1 178 ? -4.588 -11.384 10.513 1.00 92.81 178 GLY A N 1
ATOM 1401 C CA . GLY A 1 178 ? -4.398 -12.752 10.999 1.00 92.81 178 GLY A CA 1
ATOM 1402 C C . GLY A 1 178 ? -2.931 -13.099 11.270 1.00 92.81 178 GLY A C 1
ATOM 1403 O O . GLY A 1 178 ? -2.624 -13.699 12.297 1.00 92.81 178 GLY A O 1
ATOM 1404 N N . ILE A 1 179 ? -2.019 -12.674 10.390 1.00 90.88 179 ILE A N 1
ATOM 1405 C CA . ILE A 1 179 ? -0.571 -12.850 10.579 1.00 90.88 179 ILE A CA 1
ATOM 1406 C C . ILE A 1 179 ? -0.081 -12.050 11.789 1.00 90.88 179 ILE A C 1
ATOM 1408 O O . ILE A 1 179 ? 0.680 -12.573 12.601 1.00 90.88 179 ILE A O 1
ATOM 1412 N N . GLU A 1 180 ? -0.502 -10.791 11.920 1.00 90.25 180 GLU A N 1
ATOM 1413 C CA . GLU A 1 180 ? -0.041 -9.909 12.994 1.00 90.25 180 GLU A CA 1
ATOM 1414 C C . GLU A 1 180 ? -0.552 -10.360 14.371 1.00 90.25 180 GLU A C 1
ATOM 1416 O O . GLU A 1 180 ? 0.216 -10.346 15.328 1.00 90.25 180 GLU A O 1
ATOM 1421 N N . LYS A 1 181 ? -1.792 -10.865 14.465 1.00 89.50 181 LYS A N 1
ATOM 1422 C CA . LYS A 1 181 ? -2.340 -11.480 15.692 1.00 89.50 181 LYS A CA 1
ATOM 1423 C C . LYS A 1 181 ? -1.500 -12.651 16.210 1.00 89.50 181 LYS A C 1
ATOM 1425 O O . LYS A 1 181 ? -1.505 -12.917 17.406 1.00 89.50 181 LYS A O 1
ATOM 1430 N N . GLY A 1 182 ? -0.816 -13.373 15.321 1.00 86.06 182 GLY A N 1
ATOM 1431 C CA . GLY A 1 182 ? 0.028 -14.513 15.684 1.00 86.06 182 GLY A CA 1
ATOM 1432 C C . GLY A 1 182 ? 1.411 -14.137 16.223 1.00 86.06 182 GLY A C 1
ATOM 1433 O O . GLY A 1 182 ? 2.167 -15.031 16.599 1.00 86.06 182 GLY A O 1
ATOM 1434 N N . LYS A 1 183 ? 1.779 -12.849 16.230 1.00 86.81 183 LYS A N 1
ATOM 1435 C CA . LYS A 1 183 ? 3.093 -12.382 16.693 1.00 86.81 183 LYS A CA 1
ATOM 1436 C C . LYS A 1 183 ? 3.087 -12.108 18.195 1.00 86.81 183 LYS A C 1
ATOM 1438 O O . LYS A 1 183 ? 2.092 -11.657 18.749 1.00 86.81 183 LYS A O 1
ATOM 1443 N N . GLU A 1 184 ? 4.241 -12.296 18.835 1.00 78.62 184 GLU A N 1
ATOM 1444 C CA . GLU A 1 184 ? 4.425 -12.009 20.267 1.00 78.62 184 GLU A CA 1
ATOM 1445 C C . GLU A 1 184 ? 4.207 -10.526 20.611 1.00 78.62 184 GLU A C 1
ATOM 1447 O O . GLU A 1 184 ? 3.683 -10.210 21.676 1.00 78.62 184 GLU A O 1
ATOM 1452 N N . LEU A 1 185 ? 4.585 -9.616 19.703 1.00 77.69 185 LEU A N 1
ATOM 1453 C CA . LEU A 1 185 ? 4.429 -8.172 19.878 1.00 77.69 185 LEU A CA 1
ATOM 1454 C C . LEU A 1 185 ? 3.767 -7.543 18.635 1.00 77.69 185 LEU A C 1
ATOM 1456 O O . LEU A 1 185 ? 4.465 -7.162 17.691 1.00 77.69 185 LEU A O 1
ATOM 1460 N N . PRO A 1 186 ? 2.428 -7.438 18.604 1.00 79.31 186 PRO A N 1
ATOM 1461 C CA . PRO A 1 186 ? 1.673 -7.001 17.429 1.00 79.31 186 PRO A CA 1
ATOM 1462 C C . PRO A 1 186 ? 1.633 -5.466 17.299 1.00 79.31 186 PRO A C 1
ATOM 1464 O O . PRO A 1 186 ? 0.581 -4.838 17.417 1.00 79.31 186 PRO A O 1
ATOM 1467 N N . LEU A 1 187 ? 2.791 -4.838 17.065 1.00 80.00 187 LEU A N 1
ATOM 1468 C CA . LEU A 1 187 ? 2.942 -3.373 17.040 1.00 80.00 187 LEU A CA 1
ATOM 1469 C C . LEU A 1 187 ? 2.113 -2.685 15.944 1.00 80.00 187 LEU A C 1
ATOM 1471 O O . LEU A 1 187 ? 1.674 -1.551 16.120 1.00 80.00 187 LEU A O 1
ATOM 1475 N N . VAL A 1 188 ? 1.896 -3.351 14.805 1.00 86.44 188 VAL A N 1
ATOM 1476 C CA . VAL A 1 188 ? 1.210 -2.753 13.642 1.00 86.44 188 VAL A CA 1
ATOM 1477 C C . VAL A 1 188 ? -0.293 -3.070 13.641 1.00 86.44 188 VAL A C 1
ATOM 1479 O O . VAL A 1 188 ? -1.058 -2.491 12.867 1.00 86.44 188 VAL A O 1
ATOM 1482 N N . LEU A 1 189 ? -0.751 -3.953 14.534 1.00 90.25 189 LEU A N 1
ATOM 1483 C CA . LEU A 1 189 ? -2.126 -4.455 14.558 1.00 90.25 189 LEU A CA 1
ATOM 1484 C C . LEU A 1 189 ? -3.186 -3.350 14.730 1.00 90.25 189 LEU A C 1
ATOM 1486 O O . LEU A 1 189 ? -4.125 -3.339 13.929 1.00 90.25 189 LEU A O 1
ATOM 1490 N N . PRO A 1 190 ? -3.050 -2.378 15.661 1.00 90.62 190 PRO A N 1
ATOM 1491 C CA . PRO A 1 190 ? -4.022 -1.287 15.769 1.00 90.62 190 PRO A CA 1
ATOM 1492 C C . PRO A 1 190 ? -4.140 -0.471 14.472 1.00 90.62 190 PRO A C 1
ATOM 1494 O O . PRO A 1 190 ? -5.238 -0.100 14.057 1.00 90.62 190 PRO A O 1
ATOM 1497 N N . ALA A 1 191 ? -3.013 -0.227 13.794 1.00 90.88 191 ALA A N 1
ATOM 1498 C CA . ALA A 1 191 ? -2.985 0.531 12.547 1.00 90.88 191 ALA A CA 1
ATOM 1499 C C . ALA A 1 191 ? -3.616 -0.239 11.378 1.00 90.88 191 ALA A C 1
ATOM 1501 O O . ALA A 1 191 ? -4.311 0.361 10.556 1.00 90.88 191 ALA A O 1
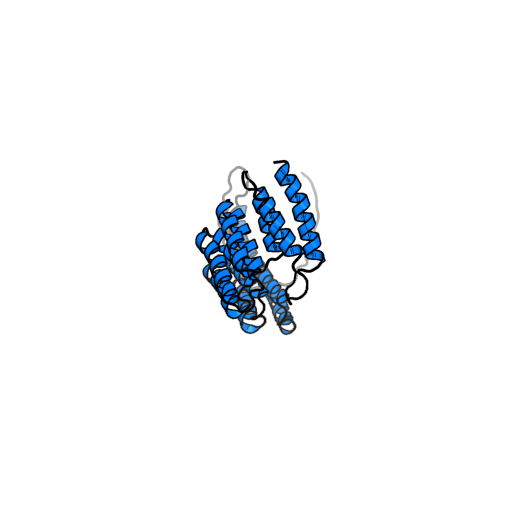ATOM 1502 N N . LEU A 1 192 ? -3.425 -1.562 11.322 1.00 93.12 192 LEU A N 1
ATOM 1503 C CA . LEU A 1 192 ? -4.087 -2.426 10.340 1.00 93.12 192 LEU A CA 1
ATOM 1504 C C . LEU A 1 192 ? -5.606 -2.391 10.496 1.00 93.12 192 LEU A C 1
ATOM 1506 O O . LEU A 1 192 ? -6.308 -2.226 9.500 1.00 93.12 192 LEU A O 1
ATOM 1510 N N . TYR A 1 193 ? -6.108 -2.488 11.727 1.00 94.62 193 TYR A N 1
ATOM 1511 C CA . TYR A 1 193 ? -7.540 -2.402 12.006 1.00 94.62 193 TYR A CA 1
ATOM 1512 C C . TYR A 1 193 ? -8.135 -1.046 11.622 1.00 94.62 193 TYR A C 1
ATOM 1514 O O . TYR A 1 193 ? -9.143 -1.004 10.913 1.00 94.62 193 TYR A O 1
ATOM 1522 N N . ALA A 1 194 ? -7.490 0.052 12.030 1.00 93.31 194 ALA A N 1
ATOM 1523 C CA . ALA A 1 194 ? -7.937 1.402 11.696 1.00 93.31 194 ALA A CA 1
ATOM 1524 C C . ALA A 1 194 ? -8.010 1.614 10.173 1.00 93.31 194 ALA A C 1
ATOM 1526 O O . ALA A 1 194 ? -9.032 2.060 9.645 1.00 93.31 194 ALA A O 1
ATOM 1527 N N . GLN A 1 195 ? -6.960 1.218 9.446 1.00 93.88 195 GLN A N 1
ATOM 1528 C CA . GLN A 1 195 ? -6.938 1.314 7.986 1.00 93.88 195 GLN A CA 1
ATOM 1529 C C . GLN A 1 195 ? -7.943 0.374 7.312 1.00 93.88 195 GLN A C 1
ATOM 1531 O O . GLN A 1 195 ? -8.564 0.767 6.325 1.00 93.88 195 GLN A O 1
ATOM 1536 N N . TYR A 1 196 ? -8.149 -0.840 7.831 1.00 95.81 196 TYR A N 1
ATOM 1537 C CA . TYR A 1 196 ? -9.126 -1.772 7.268 1.00 95.81 196 TYR A CA 1
ATOM 1538 C C . TYR A 1 196 ? -10.555 -1.237 7.412 1.00 95.81 196 TYR A C 1
ATOM 1540 O O . TYR A 1 196 ? -11.317 -1.222 6.442 1.00 95.81 196 TYR A O 1
ATOM 1548 N N . ALA A 1 197 ? -10.908 -0.719 8.590 1.00 94.94 197 ALA A N 1
ATOM 1549 C CA . ALA A 1 197 ? -12.205 -0.096 8.825 1.00 94.94 197 ALA A CA 1
ATOM 1550 C C . ALA A 1 197 ? -12.430 1.120 7.914 1.00 94.94 197 ALA A C 1
ATOM 1552 O O . ALA A 1 197 ? -13.486 1.236 7.284 1.00 94.94 197 ALA A O 1
ATOM 1553 N N . GLN A 1 198 ? -11.416 1.981 7.769 1.00 92.81 198 GLN A N 1
ATOM 1554 C CA . GLN A 1 198 ? -11.459 3.105 6.835 1.00 92.81 198 GLN A CA 1
ATOM 1555 C C . GLN A 1 198 ? -11.662 2.625 5.391 1.00 92.81 198 GLN A C 1
ATOM 1557 O O . GLN A 1 198 ? -12.506 3.163 4.671 1.00 92.81 198 GLN A O 1
ATOM 1562 N N . PHE A 1 199 ? -10.939 1.587 4.966 1.00 94.75 199 PHE A N 1
ATOM 1563 C CA . PHE A 1 199 ? -11.080 1.009 3.633 1.00 94.75 199 PHE A CA 1
ATOM 1564 C C . PHE A 1 199 ? -12.495 0.465 3.394 1.00 94.75 199 PHE A C 1
ATOM 1566 O O . PHE A 1 199 ? -13.104 0.787 2.371 1.00 94.75 199 PHE A O 1
ATOM 1573 N N . ILE A 1 200 ? -13.063 -0.291 4.341 1.00 94.44 200 ILE A N 1
ATOM 1574 C CA . ILE A 1 200 ? -14.450 -0.781 4.270 1.00 94.44 200 ILE A CA 1
ATOM 1575 C C . ILE A 1 200 ? -15.418 0.387 4.090 1.00 94.44 200 ILE A C 1
ATOM 1577 O O . ILE A 1 200 ? -16.254 0.357 3.181 1.00 94.44 200 ILE A O 1
ATOM 1581 N N . TYR A 1 201 ? -15.297 1.422 4.921 1.00 91.88 201 TYR A N 1
ATOM 1582 C CA . TYR A 1 201 ? -16.182 2.578 4.861 1.00 91.88 201 TYR A CA 1
ATOM 1583 C C . TYR A 1 201 ? -16.085 3.305 3.515 1.00 91.88 201 TYR A C 1
ATOM 1585 O O . TYR A 1 201 ? -17.103 3.584 2.880 1.00 91.88 201 TYR A O 1
ATOM 1593 N N . LEU A 1 202 ? -14.872 3.577 3.033 1.00 91.06 202 LEU A N 1
ATOM 1594 C CA . LEU A 1 202 ? -14.672 4.320 1.789 1.00 91.06 202 LEU A CA 1
ATOM 1595 C C . LEU A 1 202 ? -15.143 3.548 0.552 1.00 91.06 202 LEU A C 1
ATOM 1597 O O . LEU A 1 202 ? -15.647 4.168 -0.384 1.00 91.06 202 LEU A O 1
ATOM 1601 N N . THR A 1 203 ? -15.002 2.222 0.550 1.00 92.38 203 THR A N 1
ATOM 1602 C CA . THR A 1 203 ? -15.294 1.382 -0.623 1.00 92.38 203 THR A CA 1
ATOM 1603 C C . THR A 1 203 ? -16.726 0.870 -0.678 1.00 92.38 203 THR A C 1
ATOM 1605 O O . THR A 1 203 ? -17.322 0.865 -1.750 1.00 92.38 203 THR A O 1
ATOM 1608 N N . SER A 1 204 ? -17.288 0.462 0.461 1.00 90.06 204 SER A N 1
ATOM 1609 C CA . SER A 1 204 ? -18.607 -0.180 0.533 1.00 90.06 204 SER A CA 1
ATOM 1610 C C . SER A 1 204 ? -19.676 0.675 1.212 1.00 90.06 204 SER A C 1
ATOM 1612 O O . SER A 1 204 ? -20.843 0.294 1.212 1.00 90.06 204 SER A O 1
ATOM 1614 N N . LYS A 1 205 ? -19.292 1.807 1.828 1.00 89.31 205 LYS A N 1
ATOM 1615 C CA . LYS A 1 205 ? -20.169 2.644 2.673 1.00 89.31 205 LYS A CA 1
ATOM 1616 C C . LYS A 1 205 ? -20.840 1.871 3.815 1.00 89.31 205 LYS A C 1
ATOM 1618 O O . LYS A 1 205 ? -21.810 2.337 4.405 1.00 89.31 205 LYS A O 1
ATOM 1623 N N . ASN A 1 206 ? -20.295 0.707 4.172 1.00 90.19 206 ASN A N 1
ATOM 1624 C CA . ASN A 1 206 ? -20.818 -0.134 5.235 1.00 90.19 206 ASN A CA 1
ATOM 1625 C C . ASN A 1 206 ? -20.222 0.272 6.589 1.00 90.19 206 ASN A C 1
ATOM 1627 O O . ASN A 1 206 ? -19.227 -0.291 7.051 1.00 90.19 206 ASN A O 1
ATOM 1631 N N . LEU A 1 207 ? -20.855 1.262 7.221 1.00 90.38 207 LEU A N 1
ATOM 1632 C CA . LEU A 1 207 ? -20.471 1.764 8.542 1.00 90.38 207 LEU A CA 1
ATOM 1633 C C . LEU A 1 207 ? -20.533 0.680 9.625 1.00 90.38 207 LEU A C 1
ATOM 1635 O O . LEU A 1 207 ? -19.651 0.612 10.474 1.00 90.38 207 LEU A O 1
ATOM 1639 N N . LEU A 1 208 ? -21.532 -0.207 9.577 1.00 89.88 208 LEU A N 1
ATOM 1640 C CA . LEU A 1 208 ? -21.700 -1.263 10.581 1.00 89.88 208 LEU A CA 1
ATOM 1641 C C . LEU A 1 208 ? -20.570 -2.297 10.519 1.00 89.88 208 LEU A C 1
ATOM 1643 O O . LEU A 1 208 ? -20.053 -2.705 11.559 1.00 89.88 208 LEU A O 1
ATOM 1647 N N . LYS A 1 209 ? -20.147 -2.696 9.311 1.00 92.25 209 LYS A N 1
ATOM 1648 C CA . LYS A 1 209 ? -19.003 -3.604 9.130 1.00 92.25 209 LYS A CA 1
ATOM 1649 C C . LYS A 1 209 ? -17.702 -2.937 9.585 1.00 92.25 209 LYS A C 1
ATOM 1651 O O . LYS A 1 209 ? -16.930 -3.572 10.295 1.00 92.25 209 LYS A O 1
ATOM 1656 N N . ALA A 1 210 ? -17.488 -1.666 9.232 1.00 93.44 210 ALA A N 1
ATOM 1657 C CA . ALA A 1 210 ? -16.321 -0.905 9.685 1.00 93.44 210 ALA A CA 1
ATOM 1658 C C . ALA A 1 210 ? -16.274 -0.793 11.220 1.00 93.44 210 ALA A C 1
ATOM 1660 O O . ALA A 1 210 ? -15.240 -1.081 11.819 1.00 93.44 210 ALA A O 1
ATOM 1661 N N . ARG A 1 211 ? -17.411 -0.486 11.863 1.00 91.88 211 ARG A N 1
ATOM 1662 C CA . ARG A 1 211 ? -17.543 -0.465 13.328 1.00 91.88 211 ARG A CA 1
ATOM 1663 C C . ARG A 1 211 ? -17.176 -1.811 13.931 1.00 91.88 211 ARG A C 1
ATOM 1665 O O . ARG A 1 211 ? -16.344 -1.868 14.825 1.00 91.88 211 ARG A O 1
ATOM 1672 N N . LYS A 1 212 ? -17.757 -2.900 13.421 1.00 92.62 212 LYS A N 1
ATOM 1673 C CA . LYS A 1 212 ? -17.490 -4.252 13.923 1.00 92.62 212 LYS A CA 1
ATOM 1674 C C . LYS A 1 212 ? -15.994 -4.586 13.905 1.00 92.62 212 LYS A C 1
ATOM 1676 O O . LYS A 1 212 ? -15.492 -5.124 14.882 1.00 92.62 212 LYS A O 1
ATOM 1681 N N . VAL A 1 213 ? -15.293 -4.230 12.828 1.00 94.38 213 VAL A N 1
ATOM 1682 C CA . VAL A 1 213 ? -13.841 -4.437 12.693 1.00 94.38 213 VAL A CA 1
ATOM 1683 C C . VAL A 1 213 ? -13.051 -3.644 13.738 1.00 94.38 213 VAL A C 1
ATOM 1685 O O . VAL A 1 213 ? -12.117 -4.183 14.322 1.00 94.38 213 VAL A O 1
ATOM 1688 N N . LEU A 1 214 ? -13.425 -2.391 14.015 1.00 92.00 214 LEU A N 1
ATOM 1689 C CA . LEU A 1 214 ? -12.760 -1.594 15.053 1.00 92.00 214 LEU A CA 1
ATOM 1690 C C . LEU A 1 214 ? -13.033 -2.123 16.466 1.00 92.00 214 LEU A C 1
ATOM 1692 O O . LEU A 1 214 ? -12.137 -2.114 17.299 1.00 92.00 214 LEU A O 1
ATOM 1696 N N . PHE A 1 215 ? -14.243 -2.614 16.737 1.00 89.75 215 PHE A N 1
ATOM 1697 C CA . PHE A 1 215 ? -14.566 -3.232 18.026 1.00 89.75 215 PHE A CA 1
ATOM 1698 C C . PHE A 1 215 ? -13.791 -4.535 18.240 1.00 89.75 215 PHE A C 1
ATOM 1700 O O . PHE A 1 215 ? -13.269 -4.758 19.325 1.00 89.75 215 PHE A O 1
ATOM 1707 N N . GLU A 1 216 ? -13.629 -5.350 17.195 1.00 91.62 216 GLU A N 1
ATOM 1708 C CA . GLU A 1 216 ? -12.762 -6.533 17.243 1.00 91.62 216 GLU A CA 1
ATOM 1709 C C . GLU A 1 216 ? -11.305 -6.158 17.578 1.00 91.62 216 GLU A C 1
ATOM 1711 O O . GLU A 1 216 ? -10.604 -6.891 18.275 1.00 91.62 216 GLU A O 1
ATOM 1716 N N . ALA A 1 217 ? -10.845 -4.986 17.130 1.00 90.12 217 ALA A N 1
ATOM 1717 C CA . ALA A 1 217 ? -9.519 -4.486 17.469 1.00 90.12 217 ALA A CA 1
ATOM 1718 C C . ALA A 1 217 ? -9.359 -4.210 18.972 1.00 90.12 217 ALA A C 1
ATOM 1720 O O . ALA A 1 217 ? -8.281 -4.452 19.505 1.00 90.12 217 ALA A O 1
ATOM 1721 N N . LEU A 1 218 ? -10.409 -3.750 19.663 1.00 86.44 218 LEU A N 1
ATOM 1722 C CA . LEU A 1 218 ? -10.366 -3.474 21.106 1.00 86.44 218 LEU A CA 1
ATOM 1723 C C . LEU A 1 218 ? -10.163 -4.747 21.944 1.00 86.44 218 LEU A C 1
ATOM 1725 O O . LEU A 1 218 ? -9.648 -4.667 23.055 1.00 86.44 218 LEU A O 1
ATOM 1729 N N . GLU A 1 219 ? -10.541 -5.915 21.419 1.00 85.38 219 GLU A N 1
ATOM 1730 C CA . GLU A 1 219 ? -10.372 -7.209 22.097 1.00 85.38 219 GLU A CA 1
ATOM 1731 C C . GLU A 1 219 ? -8.961 -7.795 21.930 1.00 85.38 219 GLU A C 1
ATOM 1733 O O . GLU A 1 219 ? -8.530 -8.631 22.727 1.00 85.38 219 GLU A O 1
ATOM 1738 N N . HIS A 1 220 ? -8.243 -7.399 20.877 1.00 81.19 220 HIS A N 1
ATOM 1739 C CA . HIS A 1 220 ? -7.015 -8.076 20.445 1.00 81.19 220 HIS A CA 1
ATOM 1740 C C . HIS A 1 220 ? -5.788 -7.174 20.348 1.00 81.19 220 HIS A C 1
ATOM 1742 O O . HIS A 1 220 ? -4.667 -7.677 20.272 1.00 81.19 220 HIS A O 1
ATOM 1748 N N . ALA A 1 221 ? -5.980 -5.861 20.298 1.00 78.25 221 ALA A N 1
ATOM 1749 C CA . ALA A 1 221 ? -4.922 -4.895 20.085 1.00 78.25 221 ALA A CA 1
ATOM 1750 C C . ALA A 1 221 ? -4.820 -3.938 21.275 1.00 78.25 221 ALA A C 1
ATOM 1752 O O . ALA A 1 221 ? -5.804 -3.617 21.938 1.00 78.25 221 ALA A O 1
ATOM 1753 N N . GLN A 1 222 ? -3.605 -3.456 21.531 1.00 78.69 222 GLN A N 1
ATOM 1754 C CA . GLN A 1 222 ? -3.405 -2.369 22.484 1.00 78.69 222 GLN A CA 1
ATOM 1755 C C . GLN A 1 222 ? -4.078 -1.101 21.960 1.00 78.69 222 GLN A C 1
ATOM 1757 O O . GLN A 1 222 ? -4.089 -0.841 20.752 1.00 78.69 222 GLN A O 1
ATOM 1762 N N . PHE A 1 223 ? -4.625 -0.302 22.872 1.00 81.62 223 PHE A N 1
ATOM 1763 C CA . PHE A 1 223 ? -5.216 0.972 22.497 1.00 81.62 223 PHE A CA 1
ATOM 1764 C C . PHE A 1 223 ? -4.125 1.885 21.952 1.00 81.62 223 PHE A C 1
ATOM 1766 O O . PHE A 1 223 ? -3.069 2.060 22.557 1.00 81.62 223 PHE A O 1
ATOM 1773 N N . SER A 1 224 ? -4.389 2.459 20.787 1.00 84.31 224 SER A N 1
ATOM 1774 C CA . SER A 1 224 ? -3.537 3.459 20.164 1.00 84.31 224 SER A CA 1
ATOM 1775 C C . SER A 1 224 ? -4.382 4.672 19.825 1.00 84.31 224 SER A C 1
ATOM 1777 O O . SER A 1 224 ? -5.583 4.539 19.563 1.00 84.31 224 SER A O 1
ATOM 1779 N N . LYS A 1 225 ? -3.746 5.848 19.775 1.00 88.25 225 LYS A N 1
ATOM 1780 C CA . LYS A 1 225 ? -4.407 7.083 19.343 1.00 88.25 225 LYS A CA 1
ATOM 1781 C C . LYS A 1 225 ? -5.151 6.863 18.025 1.00 88.25 225 LYS A C 1
ATOM 1783 O O . LYS A 1 225 ? -6.334 7.154 17.938 1.00 88.25 225 LYS A O 1
ATOM 1788 N N . LEU A 1 226 ? -4.475 6.265 17.041 1.00 87.56 226 LEU A N 1
ATOM 1789 C CA . LEU A 1 226 ? -5.026 6.005 15.711 1.00 87.56 226 LEU A CA 1
ATOM 1790 C C . LEU A 1 226 ? -6.301 5.144 15.745 1.00 87.56 226 LEU A C 1
ATOM 1792 O O . LEU A 1 226 ? -7.233 5.404 14.988 1.00 87.56 226 LEU A O 1
ATOM 1796 N N . LEU A 1 227 ? -6.344 4.112 16.595 1.00 88.19 227 LEU A N 1
ATOM 1797 C CA . LEU A 1 227 ? -7.511 3.234 16.701 1.00 88.19 227 LEU A CA 1
ATOM 1798 C C . LEU A 1 227 ? -8.706 3.961 17.332 1.00 88.19 227 LEU A C 1
ATOM 1800 O O . LEU A 1 227 ? -9.825 3.852 16.830 1.00 88.19 227 LEU A O 1
ATOM 1804 N N . LEU A 1 228 ? -8.465 4.708 18.412 1.00 89.94 228 LEU A N 1
ATOM 1805 C CA . LEU A 1 228 ? -9.508 5.453 19.120 1.00 89.94 228 LEU A CA 1
ATOM 1806 C C . LEU A 1 228 ? -10.018 6.634 18.289 1.00 89.94 228 LEU A C 1
ATOM 1808 O O . LEU A 1 228 ? -11.223 6.821 18.176 1.00 89.94 228 LEU A O 1
ATOM 1812 N N . GLU A 1 229 ? -9.127 7.362 17.623 1.00 90.94 229 GLU A N 1
ATOM 1813 C CA . GLU A 1 229 ? -9.472 8.424 16.674 1.00 90.94 229 GLU A CA 1
ATOM 1814 C C . GLU A 1 229 ? -10.355 7.887 15.535 1.00 90.94 229 GLU A C 1
ATOM 1816 O O . GLU A 1 229 ? -11.389 8.475 15.212 1.00 90.94 229 GLU A O 1
ATOM 1821 N N . ALA A 1 230 ? -10.019 6.717 14.976 1.00 90.31 230 ALA A N 1
ATOM 1822 C CA . ALA A 1 230 ? -10.846 6.072 13.957 1.00 90.31 230 ALA A CA 1
ATOM 1823 C C . ALA A 1 230 ? -12.248 5.705 14.476 1.00 90.31 230 ALA A C 1
ATOM 1825 O O . ALA A 1 230 ? -13.225 5.876 13.747 1.00 90.31 230 ALA A O 1
ATOM 1826 N N . LEU A 1 231 ? -12.363 5.224 15.720 1.00 90.69 231 LEU A N 1
ATOM 1827 C CA . LEU A 1 231 ? -13.649 4.928 16.363 1.00 90.69 231 LEU A CA 1
ATOM 1828 C C . LEU A 1 231 ? -14.487 6.192 16.581 1.00 90.69 231 LEU A C 1
ATOM 1830 O O . LEU A 1 231 ? -15.658 6.212 16.202 1.00 90.69 231 LEU A O 1
ATOM 1834 N N . ILE A 1 232 ? -13.879 7.242 17.139 1.00 90.25 232 ILE A N 1
ATOM 1835 C CA . ILE A 1 232 ? -14.531 8.526 17.423 1.00 90.25 232 ILE A CA 1
ATOM 1836 C C . ILE A 1 232 ? -15.089 9.127 16.131 1.00 90.25 232 ILE A C 1
ATOM 1838 O O . ILE A 1 232 ? -16.276 9.439 16.052 1.00 90.25 232 ILE A O 1
ATOM 1842 N N . HIS A 1 233 ? -14.266 9.216 15.083 1.00 88.81 233 HIS A N 1
ATOM 1843 C CA . HIS A 1 233 ? -14.724 9.738 13.800 1.00 88.81 233 HIS A CA 1
ATOM 1844 C C . HIS A 1 233 ? -15.784 8.851 13.148 1.00 88.81 233 HIS A C 1
ATOM 1846 O O . HIS A 1 233 ? -16.714 9.381 12.549 1.00 88.81 233 HIS A O 1
ATOM 1852 N N . LEU A 1 234 ? -15.700 7.521 13.258 1.00 87.62 234 LEU A N 1
ATOM 1853 C CA . LEU A 1 234 ? -16.729 6.642 12.700 1.00 87.62 234 LEU A CA 1
ATOM 1854 C C . LEU A 1 234 ? -18.102 6.879 13.355 1.00 87.62 234 LEU A C 1
ATOM 1856 O O . LEU A 1 234 ? -19.115 6.878 12.652 1.00 87.62 234 LEU A O 1
ATOM 1860 N N . GLU A 1 235 ? -18.137 7.113 14.669 1.00 87.12 235 GLU A N 1
ATOM 1861 C CA . GLU A 1 235 ? -19.383 7.335 15.415 1.00 87.12 235 GLU A CA 1
ATOM 1862 C C . GLU A 1 235 ? -20.124 8.599 14.957 1.00 87.12 235 GLU A C 1
ATOM 1864 O O . GLU A 1 235 ? -21.355 8.622 14.957 1.00 87.12 235 GLU A O 1
ATOM 1869 N N . THR A 1 236 ? -19.407 9.609 14.452 1.00 86.50 236 THR A N 1
ATOM 1870 C CA . THR A 1 236 ? -20.030 10.820 13.880 1.00 86.50 236 THR A CA 1
ATOM 1871 C C . THR A 1 236 ? -20.928 10.533 12.681 1.00 86.50 236 THR A C 1
ATOM 1873 O O . THR A 1 236 ? -21.922 11.227 12.474 1.00 86.50 236 THR A O 1
ATOM 1876 N N . PHE A 1 237 ? -20.606 9.497 11.901 1.00 83.94 237 PHE A N 1
ATOM 1877 C CA . PHE A 1 237 ? -21.352 9.128 10.700 1.00 83.94 237 PHE A CA 1
ATOM 1878 C C . PHE A 1 237 ? -22.519 8.179 10.993 1.00 83.94 237 PHE A C 1
ATOM 1880 O O . PHE A 1 237 ? -23.332 7.917 10.103 1.00 83.94 237 PHE A O 1
ATOM 1887 N N . LEU A 1 238 ? -22.592 7.617 12.202 1.00 83.44 238 LEU A N 1
ATOM 1888 C CA . LEU A 1 238 ? -23.619 6.651 12.569 1.00 83.44 238 LEU A CA 1
ATOM 1889 C C . LEU A 1 238 ? -24.924 7.351 12.993 1.00 83.44 238 LEU A C 1
ATOM 1891 O O . LEU A 1 238 ? -24.892 8.410 13.625 1.00 83.44 238 LEU A O 1
ATOM 1895 N N . PRO A 1 239 ? -26.092 6.771 12.651 1.00 77.56 239 PRO A N 1
ATOM 1896 C CA . PRO A 1 239 ? -27.373 7.289 13.112 1.00 77.56 239 PRO A CA 1
ATOM 1897 C C . PRO A 1 239 ? -27.509 7.122 14.631 1.00 77.56 239 PRO A C 1
ATOM 1899 O O . PRO A 1 239 ? -26.914 6.221 15.223 1.00 77.56 239 PRO A O 1
ATOM 1902 N N . GLN A 1 240 ? -28.327 7.971 15.256 1.00 75.38 240 GLN A N 1
ATOM 1903 C CA . GLN A 1 240 ? -28.579 7.902 16.696 1.00 75.38 240 GLN A CA 1
ATOM 1904 C C . GLN A 1 240 ? -29.204 6.552 17.123 1.00 75.38 240 GLN A C 1
ATOM 1906 O O . GLN A 1 240 ? -29.973 5.968 16.351 1.00 75.38 240 GLN A O 1
ATOM 1911 N N . PRO A 1 241 ? -28.939 6.069 18.358 1.00 79.38 241 PRO A N 1
ATOM 1912 C CA . PRO A 1 241 ? -28.162 6.712 19.426 1.00 79.38 241 PRO A CA 1
ATOM 1913 C C . PRO A 1 241 ? -26.647 6.492 19.292 1.00 79.38 241 PRO A C 1
ATOM 1915 O O . PRO A 1 241 ? -26.186 5.376 19.051 1.00 79.38 241 PRO A O 1
ATOM 1918 N N . LYS A 1 242 ? -25.877 7.565 19.497 1.00 82.19 242 LYS A N 1
ATOM 1919 C CA . LYS A 1 242 ? -24.407 7.530 19.516 1.00 82.19 242 LYS A CA 1
ATOM 1920 C C . LYS A 1 242 ? -23.919 7.002 20.867 1.00 82.19 242 LYS A C 1
ATOM 1922 O O . LYS A 1 242 ? -24.470 7.362 21.905 1.00 82.19 242 LYS A O 1
ATOM 1927 N N . GLN A 1 243 ? -22.883 6.168 20.871 1.00 84.75 243 GLN A N 1
ATOM 1928 C CA . GLN A 1 243 ? -22.318 5.571 22.090 1.00 84.75 243 GLN A CA 1
ATOM 1929 C C . GLN A 1 243 ? -21.265 6.475 22.758 1.00 84.75 243 GLN A C 1
ATOM 1931 O O . GLN A 1 243 ? -20.137 6.047 22.998 1.00 84.75 243 GLN A O 1
ATOM 1936 N N . ILE A 1 244 ? -21.625 7.728 23.052 1.00 84.94 244 ILE A N 1
ATOM 1937 C CA . ILE A 1 244 ? -20.684 8.741 23.566 1.00 84.94 244 ILE A CA 1
ATOM 1938 C C . ILE A 1 244 ? -20.094 8.315 24.918 1.00 84.94 244 ILE A C 1
ATOM 1940 O O . ILE A 1 244 ? -18.878 8.285 25.050 1.00 84.94 244 ILE A O 1
ATOM 1944 N N . ASP A 1 245 ? -20.927 7.877 25.869 1.00 86.81 245 ASP A N 1
ATOM 1945 C CA . ASP A 1 245 ? -20.480 7.460 27.214 1.00 86.81 245 ASP A CA 1
ATOM 1946 C C . ASP A 1 245 ? -19.488 6.283 27.178 1.00 86.81 245 ASP A C 1
ATOM 1948 O O . ASP A 1 245 ? -18.575 6.166 28.000 1.00 86.81 245 ASP A O 1
ATOM 1952 N N . TYR A 1 246 ? -19.663 5.385 26.205 1.00 88.88 246 TYR A N 1
ATOM 1953 C CA . TYR A 1 246 ? -18.759 4.257 26.011 1.00 88.88 246 TYR A CA 1
ATOM 1954 C C . TYR A 1 246 ? -17.414 4.714 25.438 1.00 88.88 246 TYR A C 1
ATOM 1956 O O . TYR A 1 246 ? -16.370 4.259 25.901 1.00 88.88 246 TYR A O 1
ATOM 1964 N N . LEU A 1 247 ? -17.430 5.623 24.457 1.00 87.75 247 LEU A N 1
ATOM 1965 C CA . LEU A 1 247 ? -16.207 6.205 23.901 1.00 87.75 247 LEU A CA 1
ATOM 1966 C C . LEU A 1 247 ? -15.447 7.027 24.949 1.00 87.75 247 LEU A C 1
ATOM 1968 O O . LEU A 1 247 ? -14.230 6.890 25.028 1.00 87.75 247 LEU A O 1
ATOM 1972 N N . ASP A 1 248 ? -16.152 7.790 25.786 1.00 88.81 248 ASP A N 1
ATOM 1973 C CA . ASP A 1 248 ? -15.576 8.547 26.906 1.00 88.81 248 ASP A CA 1
ATOM 1974 C C . ASP A 1 248 ? -14.811 7.616 27.856 1.00 88.81 248 ASP A C 1
ATOM 1976 O O . ASP A 1 248 ? -13.623 7.795 28.109 1.00 88.81 248 ASP A O 1
ATOM 1980 N N . SER A 1 249 ? -15.443 6.502 28.242 1.00 90.19 249 SER A N 1
ATOM 1981 C CA . SER A 1 249 ? -14.817 5.474 29.084 1.00 90.19 249 SER A CA 1
ATOM 1982 C C . SER A 1 249 ? -13.545 4.871 28.460 1.00 90.19 249 SER A C 1
ATOM 1984 O O . SER A 1 249 ? -12.598 4.528 29.173 1.00 90.19 249 SER A O 1
ATOM 1986 N N . LEU A 1 250 ? -13.507 4.707 27.131 1.00 88.06 250 LEU A N 1
ATOM 1987 C CA . LEU A 1 250 ? -12.325 4.204 26.418 1.00 88.06 250 LEU A CA 1
ATOM 1988 C C . LEU A 1 250 ? -11.203 5.247 26.357 1.00 88.06 250 LEU A C 1
ATOM 1990 O O . LEU A 1 250 ? -10.033 4.892 26.526 1.00 88.06 250 LEU A O 1
ATOM 1994 N N . VAL A 1 251 ? -11.551 6.514 26.121 1.00 87.12 251 VAL A N 1
ATOM 1995 C CA . VAL A 1 251 ? -10.603 7.635 26.087 1.00 87.12 251 VAL A CA 1
ATOM 1996 C C . VAL A 1 251 ? -9.995 7.850 27.471 1.00 87.12 251 VAL A C 1
ATOM 1998 O O . VAL A 1 251 ? -8.772 7.920 27.584 1.00 87.12 251 VAL A O 1
ATOM 2001 N N . ASP A 1 252 ? -10.807 7.834 28.525 1.00 88.38 252 ASP A N 1
ATOM 2002 C CA . ASP A 1 252 ? -10.339 7.916 29.909 1.00 88.38 252 ASP A CA 1
ATOM 2003 C C . ASP A 1 252 ? -9.376 6.780 30.250 1.00 88.38 252 ASP A C 1
ATOM 2005 O O . ASP A 1 252 ? -8.295 7.018 30.790 1.00 88.38 252 ASP A O 1
ATOM 2009 N N . ASN A 1 253 ? -9.710 5.541 29.876 1.00 86.94 253 ASN A N 1
ATOM 2010 C CA . ASN A 1 253 ? -8.819 4.398 30.071 1.00 86.94 253 ASN A CA 1
ATOM 2011 C C . ASN A 1 253 ? -7.463 4.620 29.372 1.00 86.94 253 ASN A C 1
ATOM 2013 O O . ASN A 1 253 ? -6.403 4.451 29.982 1.00 86.94 253 ASN A O 1
ATOM 2017 N N . PHE A 1 254 ? -7.476 5.082 28.121 1.00 85.12 254 PHE A N 1
ATOM 2018 C CA . PHE A 1 254 ? -6.253 5.386 27.378 1.00 85.12 254 PHE A CA 1
ATOM 2019 C C . PHE A 1 254 ? -5.426 6.514 28.013 1.00 85.12 254 PHE A C 1
ATOM 2021 O O . PHE A 1 254 ? -4.198 6.423 28.065 1.00 85.12 254 PHE A O 1
ATOM 2028 N N . ILE A 1 255 ? -6.073 7.559 28.534 1.00 84.56 255 ILE A N 1
ATOM 2029 C CA . ILE A 1 255 ? -5.394 8.681 29.194 1.00 84.56 255 ILE A CA 1
ATOM 2030 C C . ILE A 1 255 ? -4.776 8.246 30.534 1.00 84.56 255 ILE A C 1
ATOM 2032 O O . ILE A 1 255 ? -3.648 8.649 30.850 1.00 84.56 255 ILE A O 1
ATOM 2036 N N . LEU A 1 256 ? -5.498 7.421 31.302 1.00 81.50 256 LEU A N 1
ATOM 2037 C CA . LEU A 1 256 ? -5.138 6.981 32.653 1.00 81.50 256 LEU A CA 1
ATOM 2038 C C . LEU A 1 256 ? -4.113 5.843 32.688 1.00 81.50 256 LEU A C 1
ATOM 2040 O O . LEU A 1 256 ? -3.453 5.671 33.713 1.00 81.50 256 LEU A O 1
ATOM 2044 N N . THR A 1 257 ? -3.957 5.079 31.604 1.00 71.94 257 THR A N 1
ATOM 2045 C CA . THR A 1 257 ? -2.973 3.989 31.530 1.00 71.94 257 THR A CA 1
ATOM 2046 C C . THR A 1 257 ? -1.549 4.564 31.659 1.00 71.94 257 THR A C 1
ATOM 2048 O O . THR A 1 257 ? -0.976 5.101 30.711 1.00 71.94 257 THR A O 1
ATOM 2051 N N . SER A 1 258 ? -0.985 4.505 32.870 1.00 53.25 258 SER A N 1
ATOM 2052 C CA . SER A 1 258 ? 0.290 5.116 33.264 1.00 53.25 258 SER A CA 1
ATOM 2053 C C . SER A 1 258 ? 1.511 4.319 32.787 1.00 53.25 258 SER A C 1
ATOM 2055 O O . SER A 1 258 ? 1.597 3.130 33.071 1.00 53.25 258 SER A O 1
ATOM 2057 N N . SER A 1 259 ? 2.423 5.010 32.085 1.00 52.94 259 SER A N 1
ATOM 2058 C CA . SER A 1 259 ? 3.894 4.881 31.868 1.00 52.94 259 SER A CA 1
ATOM 2059 C C . SER A 1 259 ? 4.703 3.577 32.040 1.00 52.94 259 SER A C 1
ATOM 2061 O O . SER A 1 259 ? 5.880 3.585 31.685 1.00 52.94 259 SER A O 1
ATOM 2063 N N . ASP A 1 260 ? 4.167 2.480 32.564 1.00 48.53 260 ASP A N 1
ATOM 2064 C CA . ASP A 1 260 ? 4.980 1.363 33.072 1.00 48.53 260 ASP A CA 1
ATOM 2065 C C . ASP A 1 260 ? 5.159 0.223 32.053 1.00 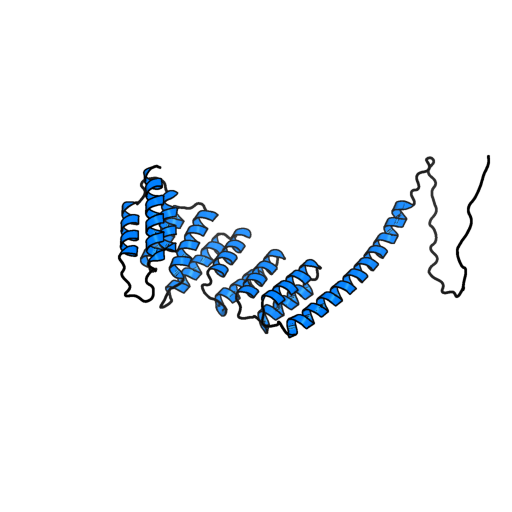48.53 260 ASP A C 1
ATOM 2067 O O . ASP A 1 260 ? 5.803 -0.787 32.344 1.00 48.53 260 ASP A O 1
ATOM 2071 N N . SER A 1 261 ? 4.631 0.378 30.832 1.00 52.72 261 SER A N 1
ATOM 2072 C CA . SER A 1 261 ? 4.821 -0.578 29.736 1.00 52.72 261 SER A CA 1
ATOM 2073 C C . SER A 1 261 ? 5.566 0.056 28.561 1.00 52.72 261 SER A C 1
ATOM 2075 O O . SER A 1 261 ? 5.351 1.213 28.219 1.00 52.72 261 SER A O 1
ATOM 2077 N N . VAL A 1 262 ? 6.428 -0.723 27.908 1.00 51.44 262 VAL A N 1
ATOM 2078 C CA . VAL A 1 262 ? 7.355 -0.283 26.843 1.00 51.44 262 VAL A CA 1
ATOM 2079 C C . VAL A 1 262 ? 6.649 0.324 25.609 1.00 51.44 262 VAL A C 1
ATOM 2081 O O . VAL A 1 262 ? 7.300 0.980 24.802 1.00 51.44 262 VAL A O 1
ATOM 2084 N N . ASN A 1 263 ? 5.322 0.182 25.494 1.00 56.44 263 ASN A N 1
ATOM 2085 C CA . ASN A 1 263 ? 4.505 0.665 24.374 1.00 56.44 263 ASN A CA 1
ATOM 2086 C C . ASN A 1 263 ? 3.443 1.711 24.781 1.00 56.44 263 ASN A C 1
ATOM 2088 O O . ASN A 1 263 ? 2.460 1.895 24.065 1.00 56.44 263 ASN A O 1
ATOM 2092 N N . THR A 1 264 ? 3.585 2.380 25.931 1.00 63.12 264 THR A N 1
ATOM 2093 C CA . THR A 1 264 ? 2.623 3.412 26.361 1.00 63.12 264 THR A CA 1
ATOM 2094 C C . THR A 1 264 ? 2.598 4.622 25.430 1.00 63.12 264 THR A C 1
ATOM 2096 O O . THR A 1 264 ? 3.647 5.132 25.035 1.00 63.12 264 THR A O 1
ATOM 2099 N N . ALA A 1 265 ? 1.387 5.116 25.159 1.00 68.00 265 ALA A N 1
ATOM 2100 C CA . ALA A 1 265 ? 1.146 6.359 24.440 1.00 68.00 265 ALA A CA 1
ATOM 2101 C C . ALA A 1 265 ? 1.895 7.539 25.072 1.00 68.00 265 ALA A C 1
ATOM 2103 O O . ALA A 1 265 ? 1.932 7.709 26.297 1.00 68.00 265 ALA A O 1
ATOM 2104 N N . SER A 1 266 ? 2.473 8.383 24.223 1.00 81.94 266 SER A N 1
ATOM 2105 C CA . SER A 1 266 ? 3.144 9.604 24.654 1.00 81.94 266 SER A CA 1
ATOM 2106 C C . SER A 1 266 ? 2.160 10.577 25.318 1.00 81.94 266 SER A C 1
ATOM 2108 O O . SER A 1 266 ? 0.948 10.530 25.103 1.00 81.94 266 SER A O 1
ATOM 2110 N N . ALA A 1 267 ? 2.673 11.490 26.149 1.00 82.88 267 ALA A N 1
ATOM 2111 C CA . ALA A 1 267 ? 1.846 12.555 26.725 1.00 82.88 267 ALA A CA 1
ATOM 2112 C C . ALA A 1 267 ? 1.156 13.390 25.630 1.00 82.88 267 ALA A C 1
ATOM 2114 O O . ALA A 1 267 ? -0.021 13.708 25.764 1.00 82.88 267 ALA A O 1
ATOM 2115 N N . THR A 1 268 ? 1.863 13.647 24.526 1.00 86.69 268 THR A N 1
ATOM 2116 C CA . THR A 1 268 ? 1.341 14.355 23.352 1.00 86.69 268 THR A CA 1
ATOM 2117 C C . THR A 1 268 ? 0.185 13.603 22.696 1.00 86.69 268 THR A C 1
ATOM 2119 O O . THR A 1 268 ? -0.853 14.200 22.448 1.00 86.69 268 THR A O 1
ATOM 2122 N N . GLU A 1 269 ? 0.298 12.289 22.479 1.00 86.75 269 GLU A N 1
ATOM 2123 C CA . GLU A 1 269 ? -0.794 11.503 21.879 1.00 86.75 269 GLU A CA 1
ATOM 2124 C C . GLU A 1 269 ? -2.053 11.474 22.752 1.00 86.75 269 GLU A C 1
ATOM 2126 O O . GLU A 1 269 ? -3.164 11.480 22.223 1.00 86.75 269 GLU A O 1
ATOM 2131 N N . ARG A 1 270 ? -1.889 11.446 24.081 1.00 87.44 270 ARG A N 1
ATOM 2132 C CA . ARG A 1 270 ? -3.012 11.499 25.030 1.00 87.44 270 ARG A CA 1
ATOM 2133 C C . ARG A 1 270 ? -3.707 12.859 25.011 1.00 87.44 270 ARG A C 1
ATOM 2135 O O . ARG A 1 270 ? -4.933 12.902 24.988 1.00 87.44 270 ARG A O 1
ATOM 2142 N N . GLU A 1 271 ? -2.938 13.945 24.990 1.00 87.81 271 GLU A N 1
ATOM 2143 C CA . GLU A 1 271 ? -3.469 15.307 24.871 1.00 87.81 271 GLU A CA 1
ATOM 2144 C C . GLU A 1 271 ? -4.207 15.501 23.541 1.00 87.81 271 GLU A C 1
ATOM 2146 O O . GLU A 1 271 ? -5.358 15.929 23.531 1.00 87.81 271 GLU A O 1
ATOM 2151 N N . GLU A 1 272 ? -3.592 15.102 22.426 1.00 89.88 272 GLU A N 1
ATOM 2152 C CA . GLU A 1 272 ? -4.205 15.193 21.100 1.00 89.88 272 GLU A CA 1
ATOM 2153 C C . GLU A 1 272 ? -5.513 14.396 21.017 1.00 89.88 272 GLU A C 1
ATOM 2155 O O . GLU A 1 272 ? -6.500 14.902 20.487 1.00 89.88 272 GLU A O 1
ATOM 2160 N N . LEU A 1 273 ? -5.552 13.170 21.557 1.00 89.12 273 LEU A N 1
ATOM 2161 C CA . LEU A 1 273 ? -6.777 12.369 21.564 1.00 89.12 273 LEU A CA 1
ATOM 2162 C C . LEU A 1 273 ? -7.876 13.004 22.426 1.00 89.12 273 LEU A C 1
ATOM 2164 O O . LEU A 1 273 ? -9.038 12.999 22.027 1.00 89.12 273 LEU A O 1
ATOM 2168 N N . SER A 1 274 ? -7.512 13.563 23.583 1.00 89.19 274 SER A N 1
ATOM 2169 C CA . SER A 1 274 ? -8.442 14.274 24.465 1.00 89.19 274 SER A CA 1
ATOM 2170 C C . SER A 1 274 ? -9.079 15.472 23.749 1.00 89.19 274 SER A C 1
ATOM 2172 O O . SER A 1 274 ? -10.303 15.615 23.760 1.00 89.19 274 SER A O 1
ATOM 2174 N N . CYS A 1 275 ? -8.277 16.271 23.035 1.00 89.19 275 CYS A N 1
ATOM 2175 C CA . CYS A 1 275 ? -8.768 17.378 22.211 1.00 89.19 275 CYS A CA 1
ATOM 2176 C C . CYS A 1 275 ? -9.727 16.898 21.110 1.00 89.19 275 CYS A C 1
ATOM 2178 O O . CYS A 1 275 ? -10.836 17.421 21.004 1.00 89.19 275 CYS A O 1
ATOM 2180 N N . ILE A 1 276 ? -9.341 15.867 20.344 1.00 89.69 276 ILE A N 1
ATOM 2181 C CA . ILE A 1 276 ? -10.182 15.293 19.276 1.00 89.69 276 ILE A CA 1
ATOM 2182 C C . ILE A 1 276 ? -11.524 14.818 19.841 1.00 89.69 276 ILE A C 1
ATOM 2184 O O . ILE A 1 276 ? -12.577 15.091 19.265 1.00 89.69 276 ILE A O 1
ATOM 2188 N N . PHE A 1 277 ? -11.509 14.117 20.977 1.00 90.06 277 PHE A N 1
ATOM 2189 C CA . PHE A 1 277 ? -12.731 13.599 21.580 1.00 90.06 277 PHE A CA 1
ATOM 2190 C C . PHE A 1 277 ? -13.687 14.718 22.007 1.00 90.06 277 PHE A C 1
ATOM 2192 O O . PHE A 1 277 ? -14.885 14.618 21.746 1.00 90.06 277 PHE A O 1
ATOM 2199 N N . LEU A 1 278 ? -13.178 15.793 22.617 1.00 88.88 278 LEU A N 1
ATOM 2200 C CA . LEU A 1 278 ? -13.999 16.932 23.038 1.00 88.88 278 LEU A CA 1
ATOM 2201 C C . LEU A 1 278 ? -14.612 17.680 21.849 1.00 88.88 278 LEU A C 1
ATOM 2203 O O . LEU A 1 278 ? -15.804 17.993 21.876 1.00 88.88 278 LEU A O 1
ATOM 2207 N N . GLU A 1 279 ? -13.823 17.935 20.802 1.00 87.44 279 GLU A N 1
ATOM 2208 C CA . GLU A 1 279 ? -14.300 18.587 19.577 1.00 87.44 279 GLU A CA 1
ATOM 2209 C C . GLU A 1 279 ? -15.427 17.779 18.929 1.00 87.44 279 GLU A C 1
ATOM 2211 O O . GLU A 1 279 ? -16.518 18.295 18.676 1.00 87.44 279 GLU A O 1
ATOM 2216 N N . VAL A 1 280 ? -15.198 16.479 18.739 1.00 85.25 280 VAL A N 1
ATOM 2217 C CA . VAL A 1 280 ? -16.148 15.601 18.056 1.00 85.25 280 VAL A CA 1
ATOM 2218 C C . VAL A 1 280 ? -17.380 15.307 18.918 1.00 85.25 280 VAL A C 1
ATOM 2220 O O . VAL A 1 280 ? -18.491 15.210 18.399 1.00 85.25 280 VAL A O 1
ATOM 2223 N N . SER A 1 281 ? -17.240 15.207 20.241 1.00 83.44 281 SER A N 1
ATOM 2224 C CA . SER A 1 281 ? -18.380 14.978 21.142 1.00 83.44 281 SER A CA 1
ATOM 2225 C C . SER A 1 281 ? -19.385 16.125 21.114 1.00 83.44 281 SER A C 1
ATOM 2227 O O . SER A 1 281 ? -20.594 15.884 21.119 1.00 83.44 281 SER A O 1
ATOM 2229 N N . LEU A 1 282 ? -18.907 17.368 21.006 1.00 80.38 282 LEU A N 1
ATOM 2230 C CA . LEU A 1 282 ? -19.776 18.530 20.816 1.00 80.38 282 LEU A CA 1
ATOM 2231 C C . LEU A 1 282 ? -20.548 18.444 19.493 1.00 80.38 282 LEU A C 1
ATOM 2233 O O . LEU A 1 282 ? -21.753 18.688 19.471 1.00 80.38 282 LEU A O 1
ATOM 2237 N N . GLU A 1 283 ? -19.895 18.053 18.396 1.00 80.44 283 GLU A N 1
ATOM 2238 C CA . GLU A 1 283 ? -20.575 17.826 17.111 1.00 80.44 283 GLU A CA 1
ATOM 2239 C C . GLU A 1 283 ? -21.609 16.699 17.206 1.00 80.44 283 GLU A C 1
ATOM 2241 O O . GLU A 1 283 ? -22.713 16.808 16.669 1.00 80.44 283 GLU A O 1
ATOM 2246 N N . MET A 1 284 ? -21.282 15.626 17.927 1.00 80.31 284 MET A N 1
ATOM 2247 C CA . MET A 1 284 ? -22.164 14.479 18.098 1.00 80.31 284 MET A CA 1
ATOM 2248 C C . MET A 1 284 ? -23.435 14.804 18.889 1.00 80.31 284 MET A C 1
ATOM 2250 O O . MET A 1 284 ? -24.477 14.229 18.577 1.00 80.31 284 MET A O 1
ATOM 2254 N N . LEU A 1 285 ? -23.358 15.707 19.870 1.00 77.00 285 LEU A N 1
ATOM 2255 C CA . LEU A 1 285 ? -24.499 16.169 20.669 1.00 77.00 285 LEU A CA 1
ATOM 2256 C C . LEU A 1 285 ? -25.380 17.190 19.932 1.00 77.00 285 LEU A C 1
ATOM 2258 O O . LEU A 1 285 ? -26.567 17.301 20.232 1.00 77.00 285 LEU A O 1
ATOM 2262 N N . ASN A 1 286 ? -24.815 17.919 18.966 1.00 68.69 286 ASN A N 1
ATOM 2263 C CA . ASN A 1 286 ? -25.515 18.948 18.192 1.00 68.69 286 ASN A CA 1
ATOM 2264 C C . ASN A 1 286 ? -26.223 18.411 16.922 1.00 68.69 286 ASN A C 1
ATOM 2266 O O . ASN A 1 286 ? -26.910 19.185 16.251 1.00 68.69 286 ASN A O 1
ATOM 2270 N N . LEU A 1 287 ? -26.056 17.119 16.591 1.00 59.03 287 LEU A N 1
ATOM 2271 C CA . LEU A 1 287 ? -26.593 16.416 15.407 1.00 59.03 287 LEU A CA 1
ATOM 2272 C C . LEU A 1 287 ? -27.461 15.208 15.787 1.00 59.03 287 LEU A C 1
ATOM 2274 O O . LEU A 1 287 ? -28.616 15.147 15.320 1.00 59.03 287 LEU A O 1
#

Foldseek 3Di:
DDDDDDDDDDDDDDDDDDDDDDDDDDDFDDDPPPDGPVPPVVCVVVVVVVVVVVVVVLVVVVVVVLVVLVVVCVVVVQPLVSLLVQLVVCVVSVNNVSSVVSLCCNCPPGNVQPLVSLCSQLVVCLVVVNNVRSVVSLVCCCPPRPNLPPVSLVSVLVSCVVVVNNVVSLVSLVVSLVVLLPDPDSPCNLVSLLVSLVVCCVRVVPLVVSLVSLVVCVVRHDDFLSSLLSNLVSQLVDDDPGPLVVSVVVLVCLLPPDDPDPDRDDPVSNVVSVVSSVVSVVSNVVD

pLDDT: mean 80.36, std 21.51, range [26.72, 98.56]

Organism: Salix viminalis (NCBI:txid40686)

Radius of gyration: 33.23 Å; chains: 1; bounding box: 62×60×103 Å

Sequence (287 aa):
MLCMQVSSCLPNHLLSGKEGPSFRVCGAFLLPNGVFLMHISFMLCIFPFINKVMDSIVHVFLSQVVNLYERCIIACANYTEYWIRYVLCMEAYGNMDLANNALARATQVFVKRQPVIHLFAARFKEQNGDIPGARAAYRVVHAEIAPGLLEAITKHANMERRLGNLEDAFSLYEQAIGIEKGKELPLVLPALYAQYAQFIYLTSKNLLKARKVLFEALEHAQFSKLLLEALIHLETFLPQPKQIDYLDSLVDNFILTSSDSVNTASATEREELSCIFLEVSLEMLNL